Protein AF-A0A3M1CN26-F1 (afdb_monomer)

Structure (mmCIF, N/CA/C/O backbone):
data_AF-A0A3M1CN26-F1
#
_entry.id   AF-A0A3M1CN26-F1
#
loop_
_atom_site.group_PDB
_atom_site.id
_atom_site.type_symbol
_atom_site.label_atom_id
_atom_site.label_alt_id
_atom_site.label_comp_id
_atom_site.label_asym_id
_atom_site.label_entity_id
_atom_site.label_seq_id
_atom_site.pdbx_PDB_ins_code
_atom_site.Cartn_x
_atom_site.Cartn_y
_atom_site.Cartn_z
_atom_site.occupancy
_atom_site.B_iso_or_equiv
_atom_site.auth_seq_id
_atom_site.auth_comp_id
_atom_site.auth_asym_id
_atom_site.auth_atom_id
_atom_site.pdbx_PDB_model_num
ATOM 1 N N . MET A 1 1 ? -96.790 41.368 56.906 1.00 49.94 1 MET A N 1
ATOM 2 C CA . MET A 1 1 ? -95.862 41.163 55.768 1.00 49.94 1 MET A CA 1
ATOM 3 C C . MET A 1 1 ? -94.451 41.529 56.207 1.00 49.94 1 MET A C 1
ATOM 5 O O . MET A 1 1 ? -94.306 42.619 56.736 1.00 49.94 1 MET A O 1
ATOM 9 N N . ARG A 1 2 ? -93.462 40.639 56.025 1.00 44.34 2 ARG A N 1
ATOM 10 C CA . ARG A 1 2 ? -92.018 40.919 55.798 1.00 44.34 2 ARG A CA 1
ATOM 11 C C . ARG A 1 2 ? -91.257 39.579 55.712 1.00 44.34 2 ARG A C 1
ATOM 13 O O . ARG A 1 2 ? -90.392 39.267 56.516 1.00 44.34 2 ARG A O 1
ATOM 20 N N . LYS A 1 3 ? -91.619 38.754 54.720 1.00 49.34 3 LYS A N 1
ATOM 21 C CA . LYS A 1 3 ? -90.899 37.523 54.326 1.00 49.34 3 LYS A CA 1
ATOM 22 C C . LYS A 1 3 ? -89.718 37.849 53.387 1.00 49.34 3 LYS A C 1
ATOM 24 O O . LYS A 1 3 ? -89.523 37.163 52.394 1.00 49.34 3 LYS A O 1
ATOM 29 N N . LEU A 1 4 ? -88.986 38.940 53.637 1.00 54.00 4 LEU A N 1
ATOM 30 C CA . LEU A 1 4 ? -88.118 39.551 52.616 1.00 54.00 4 LEU A CA 1
ATOM 31 C C . LEU A 1 4 ? -86.614 39.570 52.934 1.00 54.00 4 LEU A C 1
ATOM 33 O O . LEU A 1 4 ? -85.887 40.237 52.219 1.00 54.00 4 LEU A O 1
ATOM 37 N N . ASN A 1 5 ? -86.118 38.865 53.958 1.00 55.81 5 ASN A N 1
ATOM 38 C CA . ASN A 1 5 ? -84.709 39.032 54.370 1.00 55.81 5 ASN A CA 1
ATOM 39 C C . ASN A 1 5 ? -83.837 37.766 54.376 1.00 55.81 5 ASN A C 1
ATOM 41 O O . ASN A 1 5 ? -82.637 37.886 54.586 1.00 55.81 5 ASN A O 1
ATOM 45 N N . ILE A 1 6 ? -84.375 36.570 54.107 1.00 54.94 6 ILE A N 1
ATOM 46 C CA . ILE A 1 6 ? -83.556 35.335 54.087 1.00 54.94 6 ILE A CA 1
ATOM 47 C C . ILE A 1 6 ? -83.101 34.971 52.663 1.00 54.94 6 ILE A C 1
ATOM 49 O O . ILE A 1 6 ? -81.994 34.466 52.490 1.00 54.94 6 ILE A O 1
ATOM 53 N N . LEU A 1 7 ? -83.893 35.311 51.635 1.00 54.25 7 LEU A N 1
ATOM 54 C CA . LEU A 1 7 ? -83.543 35.048 50.231 1.00 54.25 7 LEU A CA 1
ATOM 55 C C . LEU A 1 7 ? -82.398 35.945 49.722 1.00 54.25 7 LEU A C 1
ATOM 57 O O . LEU A 1 7 ? -81.563 35.508 48.938 1.00 54.25 7 LEU A O 1
ATOM 61 N N . TYR A 1 8 ? -82.329 37.196 50.194 1.00 54.06 8 TYR A N 1
ATOM 62 C CA . TYR A 1 8 ? -81.263 38.125 49.804 1.00 54.06 8 TYR A CA 1
ATOM 63 C C . TYR A 1 8 ? -79.909 37.742 50.409 1.00 54.06 8 TYR A C 1
ATOM 65 O O . TYR A 1 8 ? -78.884 37.879 49.748 1.00 54.06 8 TYR A O 1
ATOM 73 N N . LEU A 1 9 ? -79.895 37.206 51.634 1.00 52.94 9 LEU A N 1
ATOM 74 C CA . LEU A 1 9 ? -78.652 36.831 52.307 1.00 52.94 9 LEU A CA 1
ATOM 75 C C . LEU A 1 9 ? -77.999 35.597 51.661 1.00 52.94 9 LEU A C 1
ATOM 77 O O . LEU A 1 9 ? -76.779 35.535 51.552 1.00 52.94 9 LEU A O 1
ATOM 81 N N . THR A 1 10 ? -78.800 34.648 51.165 1.00 56.16 10 THR A N 1
ATOM 82 C CA . THR A 1 10 ? -78.286 33.472 50.440 1.00 56.16 10 THR A CA 1
ATOM 83 C C . THR A 1 10 ? -77.774 33.836 49.048 1.00 56.16 10 THR A C 1
ATOM 85 O O . THR A 1 10 ? -76.716 33.347 48.660 1.00 56.16 10 THR A O 1
ATOM 88 N N . ALA A 1 11 ? -78.443 34.753 48.339 1.00 55.56 11 ALA A N 1
ATOM 89 C CA . ALA A 1 11 ? -78.011 35.209 47.016 1.00 55.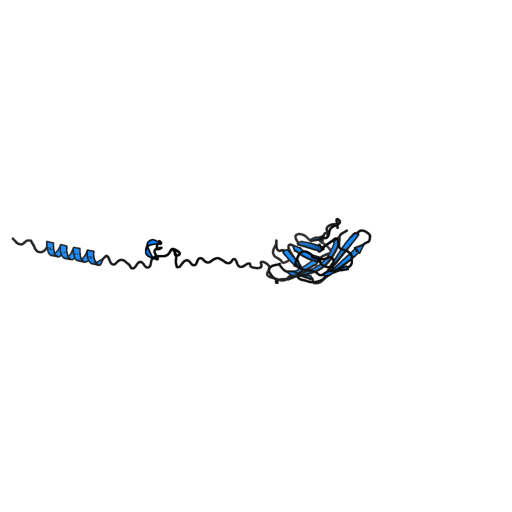56 11 ALA A CA 1
ATOM 90 C C . ALA A 1 11 ? -76.658 35.953 47.045 1.00 55.56 11 ALA A C 1
ATOM 92 O O . ALA A 1 11 ? -75.806 35.725 46.182 1.00 55.56 11 ALA A O 1
ATOM 93 N N . VAL A 1 12 ? -76.426 36.799 48.058 1.00 59.12 12 VAL A N 1
ATOM 94 C CA . VAL A 1 12 ? -75.172 37.567 48.191 1.00 59.12 12 VAL A CA 1
ATOM 95 C C . VAL A 1 12 ? -73.987 36.658 48.541 1.00 59.12 12 VAL A C 1
ATOM 97 O O . VAL A 1 12 ? -72.900 36.832 47.989 1.00 59.12 12 VAL A O 1
ATOM 100 N N . VAL A 1 13 ? -74.195 35.638 49.382 1.00 57.94 13 VAL A N 1
ATOM 101 C CA . VAL A 1 13 ? -73.141 34.666 49.725 1.00 57.94 13 VAL A CA 1
ATOM 102 C C . VAL A 1 13 ? -72.796 33.772 48.527 1.00 57.94 13 VAL A C 1
ATOM 104 O O . VAL A 1 13 ? -71.616 33.539 48.270 1.00 57.94 13 VAL A O 1
ATOM 107 N N . SER A 1 14 ? -73.781 33.346 47.724 1.00 56.62 14 SER A N 1
ATOM 108 C CA . SER A 1 14 ? -73.502 32.585 46.495 1.00 56.62 14 SER A CA 1
ATOM 109 C C . SER A 1 14 ? -72.770 33.408 45.426 1.00 56.62 14 SER A C 1
ATOM 111 O O . SER A 1 14 ? -71.881 32.879 44.763 1.00 56.62 14 SER A O 1
ATOM 113 N N . ALA A 1 15 ? -73.069 34.706 45.289 1.00 54.25 15 ALA A N 1
ATOM 114 C CA . ALA A 1 15 ? -72.375 35.573 44.332 1.00 54.25 15 ALA A CA 1
ATOM 115 C C . ALA A 1 15 ? -70.915 35.863 44.744 1.00 54.25 15 ALA A C 1
ATOM 117 O O . ALA A 1 15 ? -70.039 35.955 43.885 1.00 54.25 15 ALA A O 1
ATOM 118 N N . GLY A 1 16 ? -70.629 35.945 46.050 1.00 55.69 16 GLY A N 1
ATOM 119 C CA . GLY A 1 16 ? -69.270 36.148 46.568 1.00 55.69 16 GLY A CA 1
ATOM 120 C C . GLY A 1 16 ? -68.339 34.940 46.393 1.00 55.69 16 GLY A C 1
ATOM 121 O O . GLY A 1 16 ? -67.147 35.116 46.147 1.00 55.69 16 GLY A O 1
ATOM 122 N N . ILE A 1 17 ? -68.871 33.714 46.464 1.00 55.78 17 ILE A N 1
ATOM 123 C CA . ILE A 1 17 ? -68.082 32.474 46.310 1.00 55.78 17 ILE A CA 1
ATOM 124 C C . ILE A 1 17 ? -67.713 32.215 44.836 1.00 55.78 17 ILE A C 1
ATOM 126 O O . ILE A 1 17 ? -66.650 31.668 44.541 1.00 55.78 17 ILE A O 1
ATOM 130 N N . ILE A 1 18 ? -68.542 32.662 43.888 1.00 55.31 18 ILE A N 1
ATOM 131 C CA . ILE A 1 18 ? -68.268 32.505 42.449 1.00 55.31 18 ILE A CA 1
ATOM 132 C C . ILE A 1 18 ? -67.203 33.513 41.968 1.00 55.31 18 ILE A C 1
ATOM 134 O O . ILE A 1 18 ? -66.428 33.210 41.066 1.00 55.31 18 ILE A O 1
ATOM 138 N N . MET A 1 19 ? -67.089 34.681 42.610 1.00 52.41 19 MET A N 1
ATOM 139 C CA . MET A 1 19 ? -66.114 35.720 42.234 1.00 52.41 19 MET A CA 1
ATOM 140 C C . MET A 1 19 ? -64.681 35.457 42.735 1.00 52.41 19 MET A C 1
ATOM 142 O O . MET A 1 19 ? -63.746 36.069 42.227 1.00 52.41 19 MET A O 1
ATOM 146 N N . THR A 1 20 ? -64.470 34.558 43.705 1.00 52.22 20 THR A N 1
ATOM 147 C CA . THR A 1 20 ? -63.131 34.266 44.266 1.00 52.22 20 THR A CA 1
ATOM 148 C C . THR A 1 20 ? -62.472 33.003 43.704 1.00 52.22 20 THR A C 1
ATOM 150 O O . THR A 1 20 ? -61.311 32.734 44.008 1.00 52.22 20 THR A O 1
ATOM 153 N N . THR A 1 21 ? -63.157 32.246 42.840 1.00 50.72 21 THR A N 1
ATOM 154 C CA . THR A 1 21 ? -62.637 30.991 42.258 1.00 50.72 21 THR A CA 1
ATOM 155 C C . THR A 1 21 ? -62.029 31.139 40.859 1.00 50.72 21 THR A C 1
ATOM 157 O O . THR A 1 21 ? -61.459 30.184 40.344 1.00 50.72 21 THR A O 1
ATOM 160 N N . CYS A 1 22 ? -62.032 32.338 40.270 1.00 50.72 22 CYS A N 1
ATOM 161 C CA . CYS A 1 22 ? -61.290 32.640 39.039 1.00 50.72 22 CYS A CA 1
ATOM 162 C C . CYS A 1 22 ? -59.964 33.356 39.325 1.00 50.72 22 CYS A C 1
ATOM 164 O O . CYS A 1 22 ? -59.645 34.374 38.714 1.00 50.72 22 CYS A O 1
ATOM 166 N N . ASN A 1 23 ? -59.141 32.801 40.214 1.00 48.78 23 ASN A N 1
ATOM 167 C CA . ASN A 1 23 ? -57.711 33.027 40.054 1.00 48.78 23 ASN A CA 1
ATOM 168 C C . ASN A 1 23 ? -57.290 32.201 38.841 1.00 48.78 23 ASN A C 1
ATOM 170 O O . ASN A 1 23 ? -57.213 30.977 38.930 1.00 48.78 23 ASN A O 1
ATOM 174 N N . LYS A 1 24 ? -57.048 32.859 37.696 1.00 42.47 24 LYS A N 1
ATOM 175 C CA . LYS A 1 24 ? -56.275 32.236 36.618 1.00 42.47 24 LYS A CA 1
ATOM 176 C C . LYS A 1 24 ? -55.012 31.694 37.274 1.00 42.47 24 LYS A C 1
ATOM 178 O O . LYS A 1 24 ? -54.215 32.472 37.802 1.00 42.47 24 LYS A O 1
ATOM 183 N N . SER A 1 25 ? -54.846 30.376 37.273 1.00 45.00 25 SER A N 1
ATOM 184 C CA . SER A 1 25 ? -53.541 29.784 37.511 1.00 45.00 25 SER A CA 1
ATOM 185 C C . SER A 1 25 ? -52.568 30.526 36.601 1.00 45.00 25 SER A C 1
ATOM 187 O O . SER A 1 25 ? -52.839 30.677 35.407 1.00 45.00 25 SER A O 1
ATOM 189 N N . LYS A 1 26 ? -51.483 31.070 37.163 1.00 46.03 26 LYS A N 1
ATOM 190 C CA . LYS A 1 26 ? -50.348 31.494 36.346 1.00 46.03 26 LYS A CA 1
ATOM 191 C C . LYS A 1 26 ? -49.864 30.234 35.653 1.00 46.03 26 LYS A C 1
ATOM 193 O O . LYS A 1 26 ? -49.174 29.413 36.250 1.00 46.03 26 LYS A O 1
ATOM 198 N N . ASP A 1 27 ? -50.338 30.054 34.435 1.00 45.66 27 ASP A N 1
ATOM 199 C CA . ASP A 1 27 ? -49.886 29.001 33.566 1.00 45.66 27 ASP A CA 1
ATOM 200 C C . ASP A 1 27 ? -48.461 29.407 33.196 1.00 45.66 27 ASP A C 1
ATOM 202 O O . ASP A 1 27 ? -48.242 30.351 32.442 1.00 45.66 27 ASP A O 1
ATOM 206 N N . ASN A 1 28 ? -47.466 28.754 33.796 1.00 46.66 28 ASN A N 1
ATOM 207 C CA . ASN A 1 28 ? -46.071 28.875 33.365 1.00 46.66 28 ASN A CA 1
ATOM 208 C C . ASN A 1 28 ? -45.849 28.082 32.060 1.00 46.66 28 ASN A C 1
ATOM 210 O O . ASN A 1 28 ? -44.755 27.580 31.802 1.00 46.66 28 ASN A O 1
ATOM 214 N N . SER A 1 29 ? -46.903 27.917 31.259 1.00 45.06 29 SER A N 1
ATOM 215 C CA . SER A 1 29 ? -46.853 27.287 29.957 1.00 45.06 29 SER A CA 1
ATOM 216 C C . SER A 1 29 ? -46.359 28.329 28.951 1.00 45.06 29 SER A C 1
ATOM 218 O O . SER A 1 29 ? -46.880 29.438 28.831 1.00 45.06 29 SER A O 1
ATOM 220 N N . ILE A 1 30 ? -45.272 27.991 28.261 1.00 48.88 30 ILE A N 1
ATOM 221 C CA . ILE A 1 30 ? -44.749 28.784 27.150 1.00 48.88 30 ILE A CA 1
ATOM 222 C C . ILE A 1 30 ? -45.742 28.620 26.000 1.00 48.88 30 ILE A C 1
ATOM 224 O O . ILE A 1 30 ? -45.759 27.587 25.332 1.00 48.88 30 ILE A O 1
ATOM 228 N N . ALA A 1 31 ? -46.598 29.617 25.793 1.00 48.28 31 ALA A N 1
ATOM 229 C CA . ALA A 1 31 ? -47.400 29.706 24.583 1.00 48.28 31 ALA A CA 1
ATOM 230 C C . ALA A 1 31 ? -46.495 30.182 23.426 1.00 48.28 31 ALA A C 1
ATOM 232 O O . ALA A 1 31 ? -45.765 31.162 23.603 1.00 48.28 31 ALA A O 1
ATOM 233 N N . PRO A 1 32 ? -46.507 29.525 22.251 1.00 49.81 32 PRO A N 1
ATOM 234 C CA . PRO A 1 32 ? -45.803 30.035 21.082 1.00 49.81 32 PRO A CA 1
ATOM 235 C C . PRO A 1 32 ? -46.494 31.319 20.610 1.00 49.81 32 PRO A C 1
ATOM 237 O O . PRO A 1 32 ? -47.638 31.274 20.160 1.00 49.81 32 PRO A O 1
ATOM 240 N N . GLY A 1 33 ? -45.813 32.459 20.728 1.00 51.16 33 GLY A N 1
ATOM 241 C CA . GLY A 1 33 ? -46.304 33.734 20.206 1.00 51.16 33 GLY A CA 1
ATOM 242 C C . GLY A 1 33 ? -46.177 33.764 18.686 1.00 51.16 33 GLY A C 1
ATOM 243 O O . GLY A 1 33 ? -45.097 33.515 18.143 1.00 51.16 33 GLY A O 1
ATOM 244 N N . TYR A 1 34 ? -47.272 34.063 17.989 1.00 53.41 34 TYR A N 1
ATOM 245 C CA . TYR A 1 34 ? -47.219 34.362 16.560 1.00 53.41 34 TYR A CA 1
ATOM 246 C C . TYR A 1 34 ? -46.914 35.850 16.346 1.00 53.41 34 TYR A C 1
ATOM 248 O O . TYR A 1 34 ? -47.157 36.702 17.197 1.00 53.41 34 TYR A O 1
ATOM 256 N N . ARG A 1 35 ? -46.321 36.140 15.185 1.00 49.31 35 ARG A N 1
ATOM 257 C CA . ARG A 1 35 ? -45.614 37.377 14.806 1.00 49.31 35 ARG A CA 1
ATOM 258 C C . ARG A 1 35 ? -46.351 38.698 15.086 1.00 49.31 35 ARG A C 1
ATOM 260 O O . ARG A 1 35 ? -45.691 39.731 15.203 1.00 49.31 35 ARG A O 1
ATOM 267 N N . ASP A 1 36 ? -47.669 38.662 15.223 1.00 55.81 36 ASP A N 1
ATOM 268 C CA . ASP A 1 36 ? -48.511 39.841 15.424 1.00 55.81 36 ASP A CA 1
ATOM 269 C C . ASP A 1 36 ? -48.490 40.366 16.875 1.00 55.81 36 ASP A C 1
ATOM 271 O O . ASP A 1 36 ? -48.925 41.487 17.125 1.00 55.81 36 ASP A O 1
ATOM 275 N N . GLU A 1 37 ? -47.926 39.609 17.827 1.00 53.94 37 GLU A N 1
ATOM 276 C CA . GLU A 1 37 ? -47.888 39.981 19.252 1.00 53.94 37 GLU A CA 1
ATOM 277 C C . GLU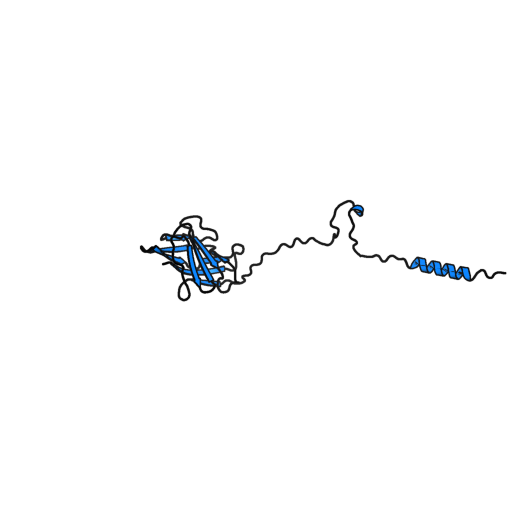 A 1 37 ? -46.569 40.646 19.697 1.00 53.94 37 GLU A C 1
ATOM 279 O O . GLU A 1 37 ? -46.554 41.369 20.691 1.00 53.94 37 GLU A O 1
ATOM 284 N N . VAL A 1 38 ? -45.454 40.434 18.980 1.00 51.44 38 VAL A N 1
ATOM 285 C CA . VAL A 1 38 ? -44.100 40.842 19.436 1.00 51.44 38 VAL A CA 1
ATOM 286 C C . VAL A 1 38 ? -43.237 41.556 18.386 1.00 51.44 38 VAL A C 1
ATOM 288 O O . VAL A 1 38 ? -42.053 41.792 18.614 1.00 51.44 38 VAL A O 1
ATOM 291 N N . GLY A 1 39 ? -43.809 41.960 17.246 1.00 48.50 39 GLY A N 1
ATOM 292 C CA . GLY A 1 39 ? -43.161 42.930 16.351 1.00 48.50 39 GLY A CA 1
ATOM 293 C C . GLY A 1 39 ? -41.844 42.462 15.714 1.00 48.50 39 GLY A C 1
ATOM 294 O O . GLY A 1 39 ? -40.960 43.271 15.447 1.00 48.50 39 GLY A O 1
ATOM 295 N N . GLY A 1 40 ? -41.703 41.165 15.447 1.00 49.97 40 GLY A N 1
ATOM 296 C CA . GLY A 1 40 ? -40.538 40.601 14.769 1.00 49.97 40 GLY A CA 1
ATOM 297 C C . GLY A 1 40 ? -40.709 39.102 14.567 1.00 49.97 40 GLY A C 1
ATOM 298 O O . GLY A 1 40 ? -41.149 38.405 15.474 1.00 49.97 40 GLY A O 1
ATOM 299 N N . GLY A 1 41 ? -40.408 38.598 13.367 1.00 51.84 41 GLY A N 1
ATOM 300 C CA . GLY A 1 41 ? -40.493 37.172 13.026 1.00 51.84 41 GLY A CA 1
ATOM 301 C C . GLY A 1 41 ? -39.404 36.339 13.708 1.00 51.84 41 GLY A C 1
ATOM 302 O O . GLY A 1 41 ? -38.518 35.825 13.034 1.00 51.84 41 GLY A O 1
ATOM 303 N N . GLY A 1 42 ? -39.440 36.261 15.037 1.00 55.28 42 GLY A N 1
ATOM 304 C CA . GLY A 1 42 ? -38.576 35.405 15.843 1.00 55.28 42 GLY A CA 1
ATOM 305 C C . GLY A 1 42 ? -39.084 33.963 15.913 1.00 55.28 42 GLY A C 1
ATOM 306 O O . GLY A 1 42 ? -40.257 33.688 15.669 1.00 55.28 42 GLY A O 1
ATOM 307 N N . ASN A 1 43 ? -38.174 33.045 16.247 1.00 55.44 43 ASN A N 1
ATOM 308 C CA . ASN A 1 43 ? -38.441 31.619 16.443 1.00 55.44 43 ASN A CA 1
ATOM 309 C C . ASN A 1 43 ? -39.599 31.412 17.455 1.00 55.44 43 ASN A C 1
ATOM 311 O O . ASN A 1 43 ? -39.446 31.834 18.603 1.00 55.44 43 ASN A O 1
ATOM 315 N N . PRO A 1 44 ? -40.711 30.739 17.079 1.00 55.56 44 PRO A N 1
ATOM 316 C CA . PRO A 1 44 ? -41.865 30.494 17.959 1.00 55.56 44 PRO A CA 1
ATOM 317 C C . PRO A 1 44 ? -41.533 29.684 19.216 1.00 55.56 44 PRO A C 1
ATOM 319 O O . PRO A 1 44 ? -42.339 29.613 20.141 1.00 55.56 44 PRO A O 1
ATOM 322 N N . ASN A 1 45 ? -40.357 29.053 19.251 1.00 58.38 45 ASN A N 1
ATOM 323 C CA . ASN A 1 45 ? -39.852 28.336 20.407 1.00 58.38 45 ASN A CA 1
ATOM 324 C C . ASN A 1 45 ? -38.508 28.939 20.863 1.00 58.38 45 ASN A C 1
ATOM 326 O O . ASN A 1 45 ? -37.449 28.409 20.518 1.00 58.38 45 ASN A O 1
ATOM 330 N N . PRO A 1 46 ? -38.521 30.041 21.638 1.00 53.19 46 PRO A N 1
ATOM 331 C CA . PRO A 1 46 ? -37.311 30.755 22.061 1.00 53.19 46 PRO A CA 1
ATOM 332 C C . PRO A 1 46 ? -36.366 29.918 22.943 1.00 53.19 46 PRO A C 1
ATOM 334 O O . PRO A 1 46 ? -35.204 30.282 23.100 1.00 53.19 46 PRO A O 1
ATOM 337 N N . ASN A 1 47 ? -36.835 28.772 23.454 1.00 54.97 47 ASN A N 1
ATOM 338 C CA . ASN A 1 47 ? -36.041 27.833 24.251 1.00 54.9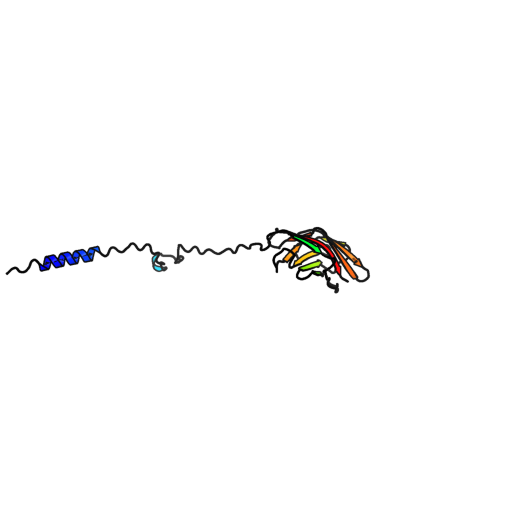7 47 ASN A CA 1
ATOM 339 C C . ASN A 1 47 ? -35.641 26.565 23.480 1.00 54.97 47 ASN A C 1
ATOM 341 O O . ASN A 1 47 ? -34.850 25.767 23.984 1.00 54.97 47 ASN A O 1
ATOM 345 N N . SER A 1 48 ? -36.149 26.364 22.260 1.00 50.16 48 SER A N 1
ATOM 346 C CA . SER A 1 48 ? -35.603 25.351 21.361 1.00 50.16 48 SER A CA 1
ATOM 347 C C . SER A 1 48 ? -34.412 25.961 20.660 1.00 50.16 48 SER A C 1
ATOM 349 O O . SER A 1 48 ? -34.528 26.547 19.581 1.00 50.16 48 SER A O 1
ATOM 351 N N . VAL A 1 49 ? -33.252 25.798 21.291 1.00 56.31 49 VAL A N 1
ATOM 352 C CA . VAL A 1 49 ? -31.969 25.907 20.608 1.00 56.31 49 VAL A CA 1
ATOM 353 C C . VAL A 1 49 ? -32.096 25.049 19.353 1.00 56.31 49 VAL A C 1
ATOM 355 O O . VAL A 1 49 ? -32.271 23.835 19.447 1.00 56.31 49 VAL A O 1
ATOM 358 N N . THR A 1 50 ? -32.078 25.651 18.167 1.00 56.47 50 THR A N 1
ATOM 359 C CA . THR A 1 50 ? -31.777 24.889 16.959 1.00 56.47 50 THR A CA 1
ATOM 360 C C . THR A 1 50 ? -30.321 24.477 17.105 1.00 56.47 50 THR A C 1
ATOM 362 O O . THR A 1 50 ? -29.414 25.204 16.703 1.00 56.47 50 THR A O 1
ATOM 365 N N . THR A 1 51 ? -30.077 23.360 17.784 1.00 56.19 51 THR A N 1
ATOM 366 C CA . THR A 1 51 ? -28.779 22.707 17.783 1.00 56.19 51 THR A CA 1
ATOM 367 C C . THR A 1 51 ? -28.569 22.218 16.365 1.00 56.19 51 THR A C 1
ATOM 369 O O . THR A 1 51 ? -29.060 21.163 15.968 1.00 56.19 51 THR A O 1
ATOM 372 N N . THR A 1 52 ? -27.855 23.009 15.568 1.00 60.12 52 THR A N 1
ATOM 373 C CA . THR A 1 52 ? -27.203 22.495 14.371 1.00 60.12 52 THR A CA 1
ATOM 374 C C . THR A 1 52 ? -26.267 21.400 14.864 1.00 60.12 52 THR A C 1
ATOM 376 O O . THR A 1 52 ? -25.215 21.686 15.431 1.00 60.12 52 THR A O 1
ATOM 379 N N . GLY A 1 53 ? -26.706 20.145 14.775 1.00 56.50 53 GLY A N 1
ATOM 380 C CA . GLY A 1 53 ? -25.914 19.003 15.196 1.00 56.50 53 GLY A CA 1
ATOM 381 C C . GLY A 1 53 ? -24.683 18.918 14.310 1.00 56.50 53 GLY A C 1
ATOM 382 O O . GLY A 1 53 ? -24.756 18.412 13.193 1.00 56.50 53 GLY A O 1
ATOM 383 N N . THR A 1 54 ? -23.549 19.427 14.781 1.00 61.84 54 THR A N 1
ATOM 384 C CA . THR A 1 54 ? -22.267 19.143 14.146 1.00 61.84 54 THR A CA 1
ATOM 385 C C . THR A 1 54 ? -22.011 17.658 14.358 1.00 61.84 54 THR A C 1
ATOM 387 O O . THR A 1 54 ? -21.725 17.232 15.475 1.00 61.84 54 THR A O 1
ATOM 390 N N . SER A 1 55 ? -22.174 16.848 13.312 1.00 62.53 55 SER A N 1
ATOM 391 C CA . SER A 1 55 ? -21.763 15.446 13.367 1.00 62.53 55 SER A CA 1
ATOM 392 C C . SER A 1 55 ? -20.252 15.425 13.572 1.00 62.53 55 SER A C 1
ATOM 394 O O . SER A 1 55 ? -19.495 15.827 12.690 1.00 62.53 55 SER A O 1
ATOM 396 N N . THR A 1 56 ? -19.803 15.026 14.758 1.00 67.38 56 THR A N 1
ATOM 397 C CA . THR A 1 56 ? -18.385 14.797 15.019 1.00 67.38 56 THR A CA 1
ATOM 398 C C . THR A 1 56 ? -17.979 13.544 14.254 1.00 67.38 56 THR A C 1
ATOM 400 O O . THR A 1 56 ? -18.478 12.453 14.518 1.00 67.38 56 THR A O 1
ATOM 403 N N . VAL A 1 57 ? -17.094 13.689 13.266 1.00 72.62 57 VAL A N 1
ATOM 404 C CA . VAL A 1 57 ? -16.520 12.525 12.583 1.00 72.62 57 VAL A CA 1
ATOM 405 C C . VAL A 1 57 ? -15.601 11.835 13.588 1.00 72.62 57 VAL A C 1
ATOM 407 O O . VAL A 1 57 ? -14.584 12.398 13.993 1.00 72.62 57 VAL A O 1
ATOM 410 N N . THR A 1 58 ? -15.982 10.645 14.044 1.00 79.06 58 THR A N 1
ATOM 411 C CA . THR A 1 58 ? -15.176 9.823 14.950 1.00 79.06 58 THR A CA 1
ATOM 412 C C . THR A 1 58 ? -14.408 8.778 14.152 1.00 79.06 58 THR A C 1
ATOM 414 O O . THR A 1 58 ? -14.923 8.213 13.189 1.00 79.06 58 THR A O 1
ATOM 417 N N . ASN A 1 59 ? -13.156 8.523 14.538 1.00 82.12 59 ASN A N 1
ATOM 418 C CA . ASN A 1 59 ? -12.370 7.471 13.908 1.00 82.12 59 ASN A CA 1
ATOM 419 C C . ASN A 1 59 ? -12.858 6.099 14.412 1.00 82.12 59 ASN A C 1
ATOM 421 O O . ASN A 1 59 ? -12.783 5.854 15.618 1.00 82.12 59 ASN A O 1
ATOM 425 N N . PRO A 1 60 ? -13.333 5.194 13.536 1.00 80.94 60 PRO A N 1
ATOM 426 C CA . PRO A 1 60 ? -13.740 3.854 13.954 1.00 80.94 60 PRO A CA 1
ATOM 427 C C . PRO A 1 60 ? -12.557 2.976 14.398 1.00 80.94 60 PRO A C 1
ATOM 429 O O . PRO A 1 60 ? -12.759 1.981 15.089 1.00 80.94 60 PRO A O 1
ATOM 432 N N . ALA A 1 61 ? -11.328 3.308 13.994 1.00 84.19 61 ALA A N 1
ATOM 433 C CA . ALA A 1 61 ? -10.119 2.590 14.374 1.00 84.19 61 ALA A CA 1
ATOM 434 C C . ALA A 1 61 ? -9.550 3.113 15.699 1.00 84.19 61 ALA A C 1
ATOM 436 O O . ALA A 1 61 ? -9.344 4.315 15.864 1.00 84.19 61 ALA A O 1
ATOM 437 N N . THR A 1 62 ? -9.238 2.203 16.623 1.00 84.50 62 THR A N 1
ATOM 438 C CA . THR A 1 62 ? -8.839 2.557 17.998 1.00 84.50 62 THR A CA 1
ATOM 439 C C . THR A 1 62 ? -7.416 2.144 18.375 1.00 84.50 62 THR A C 1
ATOM 441 O O . THR A 1 62 ? -6.939 2.530 19.438 1.00 84.50 62 THR A O 1
ATOM 444 N N . SER A 1 63 ? -6.719 1.364 17.544 1.00 90.06 63 SER A N 1
ATOM 445 C CA . SER A 1 63 ? -5.378 0.848 17.851 1.00 90.06 63 SER A CA 1
ATOM 446 C C . SER A 1 63 ? -4.485 0.763 16.621 1.00 90.06 63 SER A C 1
ATOM 448 O O . SER A 1 63 ? -4.965 0.543 15.512 1.00 90.06 63 SER A O 1
ATOM 450 N N . ASN A 1 64 ? -3.173 0.897 16.823 1.00 93.94 64 ASN A N 1
ATOM 451 C CA . ASN A 1 64 ? -2.185 0.651 15.772 1.00 93.94 64 ASN A CA 1
ATOM 452 C C . ASN A 1 64 ? -2.174 -0.835 15.390 1.00 93.94 64 ASN A C 1
ATOM 454 O O . ASN A 1 64 ? -2.426 -1.695 16.236 1.00 93.94 64 ASN A O 1
ATOM 458 N N . SER A 1 65 ? -1.829 -1.142 14.143 1.00 95.75 65 SER A N 1
ATOM 459 C CA . SER A 1 65 ? -1.571 -2.521 13.718 1.00 95.75 65 SER A CA 1
ATOM 460 C C . SER A 1 65 ? -0.385 -2.603 12.761 1.00 95.75 65 SER A C 1
ATOM 462 O O . SER A 1 65 ? 0.128 -1.591 12.282 1.00 95.75 65 SER A O 1
ATOM 464 N N . THR A 1 66 ? 0.094 -3.820 12.524 1.00 95.94 66 THR A N 1
ATOM 465 C CA . THR A 1 66 ? 1.183 -4.099 11.588 1.00 95.94 66 THR A CA 1
ATOM 466 C C . THR A 1 66 ? 0.689 -5.008 10.472 1.00 95.94 66 THR A C 1
ATOM 468 O O . THR A 1 66 ? -0.157 -5.879 10.685 1.00 95.94 66 THR A O 1
ATOM 471 N N . LEU A 1 67 ? 1.217 -4.800 9.269 1.00 96.69 67 LEU A N 1
ATOM 472 C CA . LEU A 1 67 ? 0.906 -5.599 8.093 1.00 96.69 67 LEU A CA 1
ATOM 473 C C . LEU A 1 67 ? 2.200 -5.985 7.381 1.00 96.69 67 LEU A C 1
ATOM 475 O O . LEU A 1 67 ? 2.912 -5.129 6.863 1.00 96.69 67 LEU A O 1
ATOM 479 N N . ASN A 1 68 ? 2.473 -7.286 7.327 1.00 96.56 68 ASN A N 1
ATOM 480 C CA . ASN A 1 68 ? 3.577 -7.832 6.547 1.00 96.56 68 ASN A CA 1
ATOM 481 C C . ASN A 1 68 ? 3.038 -8.353 5.211 1.00 96.56 68 ASN A C 1
ATOM 483 O O . ASN A 1 68 ? 2.261 -9.311 5.172 1.00 96.56 68 ASN A O 1
ATOM 487 N N . VAL A 1 69 ? 3.425 -7.684 4.129 1.00 96.19 69 VAL A N 1
ATOM 488 C CA . VAL A 1 69 ? 3.013 -7.979 2.758 1.00 96.19 69 VAL A CA 1
ATOM 489 C C . VAL A 1 69 ? 4.011 -8.919 2.099 1.00 96.19 69 VAL A C 1
ATOM 491 O O . VAL A 1 69 ? 5.224 -8.732 2.180 1.00 96.19 69 VAL A O 1
ATOM 494 N N . GLY A 1 70 ? 3.490 -9.919 1.402 1.00 88.12 70 GLY A N 1
ATOM 495 C CA . GLY A 1 70 ? 4.291 -10.963 0.783 1.00 88.12 70 GLY A CA 1
ATOM 496 C C . GLY A 1 70 ? 4.505 -12.170 1.694 1.00 88.12 70 GLY A C 1
ATOM 497 O O . GLY A 1 70 ? 4.212 -12.150 2.889 1.00 88.12 70 GLY A O 1
ATOM 498 N N . GLY A 1 71 ? 4.952 -13.269 1.087 1.00 84.44 71 GLY A N 1
ATOM 499 C CA . GLY A 1 71 ? 4.979 -14.590 1.716 1.00 84.44 71 GLY A CA 1
ATOM 500 C C . GLY A 1 71 ? 3.706 -15.403 1.458 1.00 84.44 71 GLY A C 1
ATOM 501 O O . GLY A 1 71 ? 2.925 -15.104 0.555 1.00 84.44 71 GLY A O 1
ATOM 502 N N . ALA A 1 72 ? 3.511 -16.469 2.237 1.00 85.50 72 ALA A N 1
ATOM 503 C CA . ALA A 1 72 ? 2.388 -17.386 2.060 1.00 85.50 72 ALA A CA 1
ATOM 504 C C . ALA A 1 72 ? 1.033 -16.692 2.301 1.00 85.50 72 ALA A C 1
ATOM 506 O O . ALA A 1 72 ? 0.880 -15.914 3.241 1.00 85.50 72 ALA A O 1
ATOM 507 N N . GLY A 1 73 ? 0.045 -16.994 1.455 1.00 87.19 73 GLY A N 1
ATOM 508 C CA . GLY A 1 73 ? -1.307 -16.425 1.534 1.00 87.19 73 GLY A CA 1
ATOM 509 C C . GLY A 1 73 ? -1.500 -15.114 0.765 1.00 87.19 73 GLY A C 1
ATOM 510 O O . GLY A 1 73 ? -2.640 -14.698 0.574 1.00 87.19 73 GLY A O 1
ATOM 511 N N . TRP A 1 74 ? -0.421 -14.498 0.270 1.00 92.94 74 TRP A N 1
ATOM 512 C CA . TRP A 1 74 ? -0.514 -13.352 -0.629 1.00 92.94 74 TRP A CA 1
ATOM 513 C C . TRP A 1 74 ? -0.632 -13.793 -2.086 1.00 92.94 74 TRP A C 1
ATOM 515 O O . TRP A 1 74 ? 0.142 -14.617 -2.567 1.00 92.94 74 TRP A O 1
ATOM 525 N N . SER A 1 75 ? -1.598 -13.215 -2.791 1.00 92.38 75 SER A N 1
ATOM 526 C CA . SER A 1 75 ? -1.740 -13.313 -4.244 1.00 92.38 75 SER A CA 1
ATOM 527 C C . SER A 1 75 ? -1.452 -11.955 -4.866 1.00 92.38 75 SER A C 1
ATOM 529 O O . SER A 1 75 ? -1.888 -10.936 -4.333 1.00 92.38 75 SER A O 1
ATOM 531 N N . PHE A 1 76 ? -0.751 -11.928 -5.995 1.00 90.12 76 PHE A N 1
ATOM 532 C CA . PHE A 1 76 ? -0.393 -10.689 -6.680 1.00 90.12 76 PHE A CA 1
ATOM 533 C C . PHE A 1 76 ? -1.053 -10.619 -8.052 1.00 90.12 76 PHE A C 1
ATOM 535 O O . PHE A 1 76 ? -1.096 -11.619 -8.769 1.00 90.12 76 PHE A O 1
ATOM 542 N N . ALA A 1 77 ? -1.563 -9.445 -8.418 1.00 86.12 77 ALA A N 1
ATOM 543 C CA . ALA A 1 77 ? -2.058 -9.226 -9.772 1.00 86.12 77 ALA A CA 1
ATOM 544 C C . ALA A 1 77 ? -0.889 -9.154 -10.770 1.00 86.12 77 ALA A C 1
ATOM 546 O O . ALA A 1 77 ? 0.176 -8.620 -10.455 1.00 86.12 77 ALA A O 1
ATOM 547 N N . SER A 1 78 ? -1.110 -9.652 -11.987 1.00 75.50 78 SER A N 1
ATOM 548 C CA . SER A 1 78 ? -0.167 -9.515 -13.102 1.00 75.50 78 SER A CA 1
ATOM 549 C C . SER A 1 78 ? 0.037 -8.047 -13.483 1.00 75.50 78 SER A C 1
ATOM 551 O O . SER A 1 78 ? -0.924 -7.269 -13.492 1.00 75.50 78 SER A O 1
ATOM 553 N N . CYS A 1 79 ? 1.257 -7.675 -13.873 1.00 66.88 79 CYS A N 1
ATOM 554 C CA . CYS A 1 79 ? 1.555 -6.318 -14.342 1.00 66.88 79 CYS A CA 1
ATOM 555 C C . CYS A 1 79 ? 1.112 -6.125 -15.796 1.00 66.88 79 CYS A C 1
ATOM 557 O O . CYS A 1 79 ? 1.907 -6.203 -16.727 1.00 66.88 79 CYS A O 1
ATOM 559 N N . GLY A 1 80 ? -0.167 -5.844 -16.027 1.00 56.81 80 GLY A N 1
ATOM 560 C CA . GLY A 1 80 ? -0.626 -5.450 -17.359 1.00 56.81 80 GLY A CA 1
ATOM 561 C C . GLY A 1 80 ? -0.288 -3.988 -17.638 1.00 56.81 80 GLY A C 1
ATOM 562 O O . GLY A 1 80 ? -1.086 -3.151 -17.251 1.00 56.81 80 GLY A O 1
ATOM 563 N N . ALA A 1 81 ? 0.867 -3.680 -18.251 1.00 61.25 81 ALA A N 1
ATOM 564 C CA . ALA A 1 81 ? 1.317 -2.352 -18.743 1.00 61.25 81 ALA A CA 1
ATOM 565 C C . ALA A 1 81 ? 1.032 -1.115 -17.846 1.00 61.25 81 ALA A C 1
ATOM 567 O O . ALA A 1 81 ? 1.088 0.026 -18.304 1.00 61.25 81 ALA A O 1
ATOM 568 N N . GLY A 1 82 ? 0.699 -1.334 -16.579 1.00 81.00 82 GLY A N 1
ATOM 569 C CA . GLY A 1 82 ? 0.038 -0.364 -15.728 1.00 81.00 82 GLY A CA 1
ATOM 570 C C . GLY A 1 82 ? 0.990 0.263 -14.729 1.00 81.00 82 GLY A C 1
ATOM 571 O O . GLY A 1 82 ? 2.118 -0.175 -14.516 1.00 81.00 82 GLY A O 1
ATOM 572 N N . ASN A 1 83 ? 0.494 1.297 -14.075 1.00 90.38 83 ASN A N 1
ATOM 573 C CA . ASN A 1 83 ? 1.164 2.030 -13.012 1.00 90.38 83 ASN A CA 1
ATOM 574 C C . ASN A 1 83 ? 0.700 1.572 -11.619 1.00 90.38 83 ASN A C 1
ATOM 576 O O . ASN A 1 83 ? 0.855 2.314 -10.655 1.00 90.38 83 ASN A O 1
ATOM 580 N N . THR A 1 84 ? 0.115 0.379 -11.496 1.00 92.00 84 THR A N 1
ATOM 581 C CA . THR A 1 84 ? -0.457 -0.106 -10.237 1.00 92.00 84 THR A CA 1
ATOM 582 C C . THR A 1 84 ? -0.011 -1.531 -9.938 1.00 92.00 84 THR A C 1
ATOM 584 O O . THR A 1 84 ? -0.138 -2.418 -10.778 1.00 92.00 84 THR A O 1
ATOM 587 N N . LEU A 1 85 ? 0.459 -1.756 -8.712 1.00 92.69 85 LEU A N 1
ATOM 588 C CA . LEU A 1 85 ? 0.674 -3.086 -8.145 1.00 92.69 85 LEU A CA 1
ATOM 589 C C . LEU A 1 85 ? -0.450 -3.398 -7.160 1.00 92.69 85 LEU A C 1
ATOM 591 O O . LEU A 1 85 ? -0.799 -2.550 -6.338 1.00 92.69 85 LEU A O 1
ATOM 595 N N . LEU A 1 86 ? -0.976 -4.620 -7.212 1.00 93.50 86 LEU A N 1
ATOM 596 C CA . LEU A 1 86 ? -2.027 -5.097 -6.315 1.00 93.50 86 LEU A CA 1
ATOM 597 C C . LEU A 1 86 ? -1.615 -6.416 -5.666 1.00 93.50 86 LEU A C 1
ATOM 599 O O . LEU A 1 86 ? -1.159 -7.336 -6.347 1.00 93.50 86 LEU A O 1
ATOM 603 N N . ALA A 1 87 ? -1.807 -6.498 -4.353 1.00 94.56 87 ALA A N 1
ATOM 604 C CA . ALA A 1 87 ? -1.601 -7.694 -3.553 1.00 94.56 87 ALA A CA 1
ATOM 605 C C . ALA A 1 87 ? -2.824 -7.951 -2.667 1.00 94.56 87 ALA A C 1
ATOM 607 O O . ALA A 1 87 ? -3.381 -7.024 -2.078 1.00 94.56 87 ALA A O 1
ATOM 608 N N . PHE A 1 88 ? -3.209 -9.216 -2.545 1.00 94.56 88 PHE A N 1
ATOM 609 C CA . PHE A 1 88 ? -4.410 -9.658 -1.842 1.00 94.56 88 PHE A CA 1
ATOM 610 C C . PHE A 1 88 ? -4.071 -10.737 -0.817 1.00 94.56 88 PHE A C 1
ATOM 612 O O . PHE A 1 88 ? -3.318 -11.659 -1.129 1.00 94.56 88 PHE A O 1
ATOM 619 N N . ASN A 1 89 ? -4.666 -10.658 0.372 1.00 95.38 89 ASN A N 1
ATOM 620 C CA . ASN A 1 89 ? -4.653 -11.725 1.373 1.00 95.38 89 ASN A 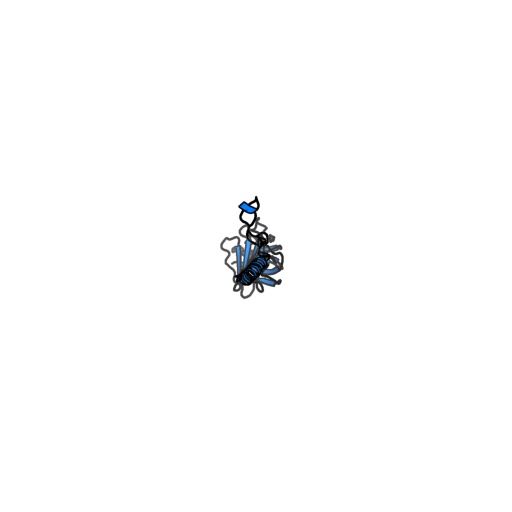CA 1
ATOM 621 C C . ASN A 1 89 ? -6.014 -11.752 2.086 1.00 95.38 89 ASN A C 1
ATOM 623 O O . ASN A 1 89 ? -6.311 -10.908 2.935 1.00 95.38 89 ASN A O 1
ATOM 627 N N . GLY A 1 90 ? -6.882 -12.682 1.677 1.00 93.31 90 GLY A N 1
ATOM 628 C CA . GLY A 1 90 ? -8.275 -12.713 2.123 1.00 93.31 90 GLY A CA 1
ATOM 629 C C . GLY A 1 90 ? -9.016 -11.420 1.762 1.00 93.31 90 GLY A C 1
ATOM 630 O O . GLY A 1 90 ? -9.128 -11.075 0.589 1.00 93.31 90 GLY A O 1
ATOM 631 N N . ALA A 1 91 ? -9.520 -10.705 2.772 1.00 93.00 91 ALA A N 1
ATOM 632 C CA . ALA A 1 91 ? -10.222 -9.428 2.598 1.00 93.00 91 ALA A CA 1
ATOM 633 C C . ALA A 1 91 ? -9.289 -8.201 2.544 1.00 93.00 91 ALA A C 1
ATOM 635 O O . ALA A 1 91 ? -9.739 -7.104 2.198 1.00 93.00 91 ALA A O 1
ATOM 636 N N . THR A 1 92 ? -8.010 -8.365 2.899 1.00 95.69 92 THR A N 1
ATOM 637 C CA . THR A 1 92 ? -7.021 -7.285 2.883 1.00 95.69 92 THR A CA 1
ATOM 638 C C . THR A 1 92 ? -6.466 -7.110 1.476 1.00 95.69 92 THR A C 1
ATOM 640 O O . THR A 1 92 ? -6.024 -8.073 0.847 1.00 95.69 92 THR A O 1
ATOM 643 N N . THR A 1 93 ? -6.453 -5.868 0.995 1.00 96.06 93 THR A N 1
ATOM 644 C CA . THR A 1 93 ? -5.830 -5.499 -0.284 1.00 96.06 93 THR A CA 1
ATOM 645 C C . THR A 1 93 ? -4.795 -4.414 -0.051 1.00 96.06 93 THR A C 1
ATOM 647 O O . THR A 1 93 ? -5.074 -3.434 0.639 1.00 96.06 93 THR A O 1
ATOM 650 N N . VAL A 1 94 ? -3.616 -4.573 -0.644 1.00 96.94 94 VAL A N 1
ATOM 651 C CA . VAL A 1 94 ? -2.584 -3.537 -0.697 1.00 96.94 94 VAL A CA 1
ATOM 652 C C . VAL A 1 94 ? -2.384 -3.138 -2.146 1.00 96.94 94 VAL A C 1
ATOM 654 O O . VAL A 1 94 ? -2.168 -3.984 -3.014 1.00 96.94 94 VAL A O 1
ATOM 657 N N . GLN A 1 95 ? -2.466 -1.841 -2.394 1.00 95.69 95 GLN A N 1
ATOM 658 C CA . GLN A 1 95 ? -2.316 -1.234 -3.701 1.00 95.69 95 GLN A CA 1
ATOM 659 C C . GLN A 1 95 ? -1.164 -0.239 -3.658 1.00 95.69 95 GLN A C 1
ATOM 661 O O . GLN A 1 95 ? -1.103 0.591 -2.755 1.00 95.69 95 GLN A O 1
ATOM 666 N N . ILE A 1 96 ? -0.272 -0.291 -4.641 1.00 96.00 96 ILE A N 1
ATOM 667 C CA . ILE A 1 96 ? 0.732 0.751 -4.857 1.00 96.00 96 ILE A CA 1
ATOM 668 C C . ILE A 1 96 ? 0.452 1.385 -6.208 1.00 96.00 96 ILE A C 1
ATOM 670 O O . ILE A 1 96 ? 0.504 0.701 -7.225 1.00 96.00 96 ILE A O 1
ATOM 674 N N . ASN A 1 97 ? 0.174 2.684 -6.211 1.00 95.25 97 ASN A N 1
ATOM 675 C CA . ASN A 1 97 ? 0.022 3.484 -7.417 1.00 95.25 97 ASN A CA 1
ATOM 676 C C . ASN A 1 97 ? 1.302 4.269 -7.673 1.00 95.25 97 ASN A C 1
ATOM 678 O O . ASN A 1 97 ? 1.802 4.958 -6.785 1.00 95.25 97 ASN A O 1
ATOM 682 N N . PHE A 1 98 ? 1.786 4.210 -8.900 1.00 94.88 98 PHE A N 1
ATOM 683 C CA . PHE A 1 98 ? 2.865 5.022 -9.437 1.00 94.88 98 PHE A CA 1
ATOM 684 C C . PHE A 1 98 ? 2.277 6.089 -10.362 1.00 94.88 98 PHE A C 1
ATOM 686 O O . PHE A 1 98 ? 1.140 5.975 -10.823 1.00 94.88 98 PHE A O 1
ATOM 693 N N . PHE A 1 99 ? 3.039 7.138 -10.656 1.00 94.62 99 PHE A N 1
ATOM 694 C CA . PHE A 1 99 ? 2.613 8.145 -11.634 1.00 94.62 99 PHE A CA 1
ATOM 695 C C . PHE A 1 99 ? 2.556 7.585 -13.067 1.00 94.62 99 PHE A C 1
ATOM 697 O O . PHE A 1 99 ? 1.648 7.901 -13.828 1.00 94.62 99 PHE A O 1
ATOM 704 N N . ALA A 1 100 ? 3.508 6.721 -13.411 1.00 91.81 100 ALA A N 1
ATOM 705 C CA . ALA A 1 100 ? 3.640 6.042 -14.696 1.00 91.81 100 ALA A CA 1
ATOM 706 C C . ALA A 1 100 ? 4.078 4.584 -14.449 1.00 91.81 100 ALA A C 1
ATOM 708 O O . ALA A 1 100 ? 4.372 4.245 -13.297 1.00 91.81 100 ALA A O 1
ATOM 709 N N . PRO A 1 101 ? 4.122 3.708 -15.474 1.00 91.06 101 PRO A N 1
ATOM 710 C CA . PRO A 1 101 ? 4.671 2.365 -15.317 1.00 91.06 101 PRO A CA 1
ATOM 711 C C . PRO A 1 101 ? 6.045 2.410 -14.628 1.00 91.06 101 PRO A C 1
ATOM 713 O O . PRO A 1 101 ? 6.925 3.153 -15.077 1.00 91.06 101 PRO A O 1
ATOM 716 N N . PRO A 1 102 ? 6.226 1.687 -13.511 1.00 91.75 102 PRO A N 1
ATOM 717 C CA . PRO A 1 102 ? 7.393 1.867 -12.664 1.00 91.75 102 PRO A CA 1
ATOM 718 C C . PRO A 1 102 ? 8.659 1.314 -13.323 1.00 91.75 102 PRO A C 1
ATOM 720 O O . PRO A 1 102 ? 8.692 0.185 -13.810 1.00 91.75 102 PRO A O 1
ATOM 723 N N . THR A 1 103 ? 9.733 2.094 -13.274 1.00 92.38 103 THR A N 1
ATOM 724 C CA . THR A 1 103 ? 11.098 1.652 -13.584 1.00 92.38 103 THR A CA 1
ATOM 725 C C . THR A 1 103 ? 11.865 1.336 -12.304 1.00 92.38 103 THR A C 1
ATOM 727 O O . THR A 1 103 ? 11.491 1.792 -11.219 1.00 92.38 103 THR A O 1
ATOM 730 N N . ALA A 1 104 ? 12.971 0.596 -12.417 1.00 94.56 104 ALA A N 1
ATOM 731 C CA . ALA A 1 104 ? 13.866 0.365 -11.288 1.00 94.56 104 ALA A CA 1
ATOM 732 C C . ALA A 1 104 ? 14.338 1.693 -10.662 1.00 94.56 104 ALA A C 1
ATOM 734 O O . ALA A 1 104 ? 14.706 2.628 -11.377 1.00 94.56 104 ALA A O 1
ATOM 735 N N . GLY A 1 105 ? 14.315 1.775 -9.332 1.00 96.25 105 GLY A N 1
ATOM 736 C CA . GLY A 1 105 ? 14.644 2.993 -8.593 1.00 96.25 105 GLY A CA 1
ATOM 737 C C . GLY A 1 105 ? 13.899 3.114 -7.267 1.00 96.25 105 GLY A C 1
ATOM 738 O O . GLY A 1 105 ? 13.219 2.188 -6.830 1.00 96.25 105 GLY A O 1
ATOM 739 N N . SER A 1 106 ? 14.028 4.271 -6.624 1.00 97.38 106 SER A N 1
ATOM 740 C CA . SER A 1 106 ? 13.354 4.579 -5.359 1.00 97.38 106 SER A CA 1
ATOM 741 C C . SER A 1 106 ? 12.221 5.577 -5.571 1.00 97.38 106 SER A C 1
ATOM 743 O O . SER A 1 106 ? 12.380 6.556 -6.301 1.00 97.38 106 SER A O 1
ATOM 745 N N . TYR A 1 107 ? 11.099 5.342 -4.895 1.00 98.12 107 TYR A N 1
ATOM 746 C CA . TYR A 1 107 ? 9.895 6.161 -4.975 1.00 98.12 107 TYR A CA 1
ATOM 747 C C . TYR A 1 107 ? 9.518 6.644 -3.581 1.00 98.12 107 TYR A C 1
ATOM 749 O O . TYR A 1 107 ? 9.334 5.835 -2.669 1.00 98.12 107 TYR A O 1
ATOM 757 N N . ASN A 1 108 ? 9.377 7.957 -3.421 1.00 98.25 108 ASN A N 1
ATOM 758 C CA . ASN A 1 108 ? 8.860 8.542 -2.191 1.00 98.25 108 ASN A CA 1
ATOM 759 C C . ASN A 1 108 ? 7.361 8.272 -2.082 1.00 98.25 108 ASN A C 1
ATOM 761 O O . ASN A 1 108 ? 6.621 8.434 -3.053 1.00 98.25 108 ASN A O 1
ATOM 765 N N . LEU A 1 109 ? 6.913 7.885 -0.894 1.00 98.00 109 LEU A N 1
ATOM 766 C CA . LEU A 1 109 ? 5.501 7.686 -0.618 1.00 98.00 109 LEU A CA 1
ATOM 767 C C . LEU A 1 109 ? 4.823 8.968 -0.159 1.00 98.00 109 LEU A C 1
ATOM 769 O O . LEU A 1 109 ? 5.372 9.735 0.631 1.00 98.00 109 LEU A O 1
ATOM 773 N N . GLN A 1 110 ? 3.589 9.141 -0.615 1.00 95.12 110 GLN A N 1
ATOM 774 C CA . GLN A 1 110 ? 2.691 10.205 -0.184 1.00 95.12 110 GLN A CA 1
ATOM 775 C C . GLN A 1 110 ? 1.268 9.671 0.010 1.00 95.12 110 GLN A C 1
ATOM 777 O O . GLN A 1 110 ? 0.933 8.571 -0.434 1.00 95.12 110 GLN A O 1
ATOM 782 N N . SER A 1 111 ? 0.413 10.470 0.645 1.00 94.25 111 SER A N 1
ATOM 783 C CA . SER A 1 111 ? -0.970 10.085 0.952 1.00 94.25 111 SER A CA 1
ATOM 784 C C . SER A 1 111 ? -1.932 10.273 -0.219 1.00 94.25 111 SER A C 1
ATOM 786 O O . SER A 1 111 ? -2.954 9.593 -0.289 1.00 94.25 111 SER A O 1
ATOM 788 N N . GLY A 1 112 ? -1.609 11.170 -1.153 1.00 92.50 112 GLY A N 1
ATOM 789 C CA . GLY A 1 112 ? -2.421 11.486 -2.328 1.00 92.50 112 GLY A CA 1
ATOM 790 C C . GLY A 1 112 ? -1.962 10.801 -3.616 1.00 92.50 112 GLY A C 1
ATOM 791 O O . GLY A 1 112 ? -0.941 10.114 -3.659 1.00 92.50 112 GLY A O 1
ATOM 792 N N . THR A 1 113 ? -2.709 11.034 -4.693 1.00 93.19 113 THR A N 1
ATOM 793 C CA . THR A 1 113 ? -2.390 10.537 -6.039 1.00 93.19 113 THR A CA 1
ATOM 794 C C . THR A 1 113 ? -0.980 10.959 -6.468 1.00 93.19 113 THR A C 1
ATOM 796 O O . THR A 1 113 ? -0.689 12.157 -6.396 1.00 93.19 113 THR A O 1
ATOM 799 N N . PRO A 1 114 ? -0.111 10.027 -6.915 1.00 95.50 114 PRO A N 1
ATOM 800 C CA . PRO A 1 114 ? 1.249 10.321 -7.377 1.00 95.50 114 PRO A CA 1
ATOM 801 C C . PRO A 1 114 ? 1.307 11.493 -8.358 1.00 95.50 114 PRO A C 1
ATOM 803 O O . PRO A 1 114 ? 0.514 11.556 -9.293 1.00 95.50 114 PRO A O 1
ATOM 806 N N . THR A 1 115 ? 2.257 12.407 -8.162 1.00 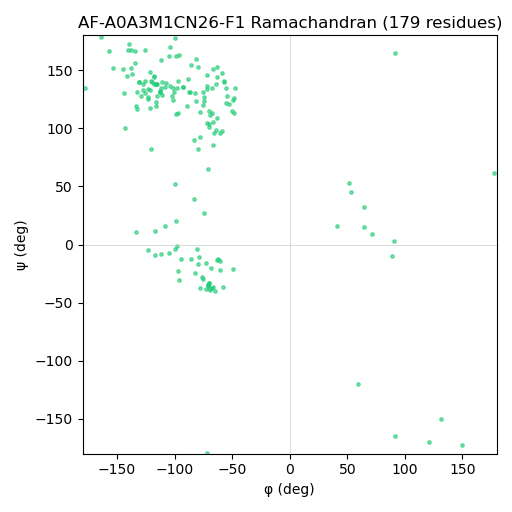95.31 115 THR A N 1
ATOM 807 C CA . THR A 1 115 ? 2.384 13.642 -8.963 1.00 95.31 115 THR A CA 1
ATOM 808 C C . THR A 1 115 ? 3.623 13.676 -9.858 1.00 95.31 115 THR A C 1
ATOM 810 O O . THR A 1 115 ? 3.765 14.589 -10.668 1.00 95.31 115 THR A O 1
ATOM 813 N N . SER A 1 116 ? 4.539 12.710 -9.723 1.00 96.00 116 SER A N 1
ATOM 814 C CA . SER A 1 116 ? 5.760 12.627 -10.531 1.00 96.00 116 SER A CA 1
ATOM 815 C C . SER A 1 116 ? 6.324 11.204 -10.584 1.00 96.00 116 SER A C 1
ATOM 817 O O . SER A 1 116 ? 5.966 10.354 -9.770 1.00 96.00 116 SER A O 1
ATOM 819 N N . ASN A 1 117 ? 7.257 10.960 -11.511 1.00 94.19 117 ASN A N 1
ATOM 820 C CA . ASN A 1 117 ? 7.892 9.652 -11.732 1.00 94.19 117 ASN A CA 1
ATOM 821 C C . ASN A 1 117 ? 8.699 9.108 -10.541 1.00 94.19 117 ASN A C 1
ATOM 823 O O . ASN A 1 117 ? 9.064 7.943 -10.564 1.00 94.19 117 ASN A O 1
ATOM 827 N N . SER A 1 118 ? 8.999 9.910 -9.518 1.00 95.25 118 SER A N 1
ATOM 828 C CA . SER A 1 118 ? 9.731 9.463 -8.318 1.00 95.25 118 SER A CA 1
ATOM 829 C C . SER A 1 118 ? 8.834 9.383 -7.084 1.00 95.25 118 SER A C 1
ATOM 831 O O . SER A 1 118 ? 9.320 9.356 -5.953 1.00 95.25 118 SER A O 1
ATOM 833 N N . VAL A 1 119 ? 7.516 9.384 -7.292 1.00 96.88 119 VAL A N 1
ATOM 834 C CA . VAL A 1 119 ? 6.511 9.363 -6.233 1.00 96.88 119 VAL A CA 1
ATOM 835 C C . VAL A 1 119 ? 5.548 8.205 -6.462 1.00 96.88 119 VAL A C 1
ATOM 837 O O . VAL A 1 119 ? 5.157 7.907 -7.592 1.00 96.88 119 VAL A O 1
ATOM 840 N N . ALA A 1 120 ? 5.159 7.562 -5.369 1.00 97.31 120 ALA A N 1
ATOM 841 C CA . ALA A 1 120 ? 4.146 6.525 -5.336 1.00 97.31 120 ALA A CA 1
ATOM 842 C C . ALA A 1 120 ? 3.173 6.767 -4.171 1.00 97.31 120 ALA A C 1
ATOM 844 O O . ALA A 1 120 ? 3.418 7.572 -3.272 1.00 97.31 120 ALA A O 1
ATOM 845 N N . GLN A 1 121 ? 2.056 6.056 -4.187 1.00 97.56 121 GLN A N 1
ATOM 846 C CA . GLN A 1 121 ? 1.058 6.056 -3.126 1.00 97.56 121 GLN A CA 1
ATOM 847 C C . GLN A 1 121 ? 0.760 4.610 -2.764 1.00 97.56 121 GLN A C 1
ATOM 849 O O . GLN A 1 121 ? 0.435 3.817 -3.646 1.00 97.56 121 GLN A O 1
ATOM 854 N N . MET A 1 122 ? 0.837 4.272 -1.482 1.00 98.12 122 MET A N 1
ATOM 855 C CA . MET A 1 122 ? 0.360 2.993 -0.973 1.00 98.12 122 MET A CA 1
ATOM 856 C C . MET A 1 122 ? -1.032 3.177 -0.376 1.00 98.12 122 MET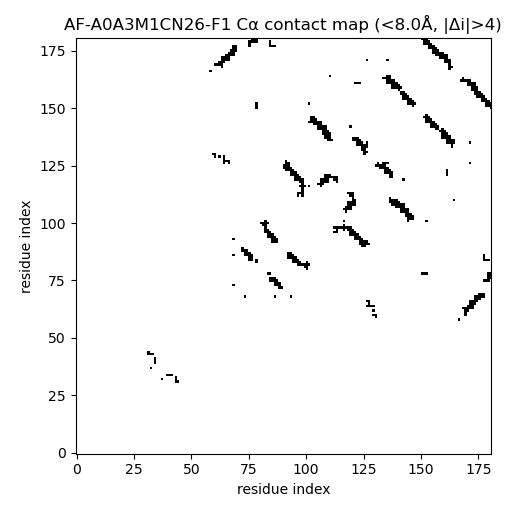 A C 1
ATOM 858 O O . MET A 1 122 ? -1.269 4.125 0.374 1.00 98.12 122 MET A O 1
ATOM 862 N N . ILE A 1 123 ? -1.936 2.259 -0.697 1.00 97.62 123 ILE A N 1
ATOM 863 C CA . ILE A 1 123 ? -3.287 2.191 -0.155 1.00 97.62 123 ILE A CA 1
ATOM 864 C C . ILE A 1 123 ? -3.498 0.799 0.436 1.00 97.62 123 ILE A C 1
ATOM 866 O O . ILE A 1 123 ? -3.236 -0.205 -0.226 1.00 97.62 123 ILE A O 1
ATOM 870 N N . VAL A 1 124 ? -3.984 0.730 1.673 1.00 97.69 124 VAL A N 1
ATOM 871 C CA . VAL A 1 124 ? -4.364 -0.519 2.338 1.00 97.69 124 VAL A CA 1
ATOM 872 C C . VAL A 1 124 ? -5.860 -0.506 2.609 1.00 97.69 124 VAL A C 1
ATOM 874 O O . VAL A 1 124 ? -6.373 0.367 3.309 1.00 97.69 124 VAL A O 1
ATOM 877 N N . TYR A 1 125 ? -6.552 -1.508 2.089 1.00 96.19 125 TYR A N 1
ATOM 878 C CA . TYR A 1 125 ? -7.965 -1.758 2.335 1.00 96.19 125 TYR A CA 1
ATOM 879 C C . TYR A 1 125 ? -8.106 -2.883 3.352 1.00 96.19 125 TYR A C 1
ATOM 881 O O . TYR A 1 125 ? -7.454 -3.920 3.209 1.00 96.19 125 TYR A O 1
ATOM 889 N N . ASN A 1 126 ? -8.986 -2.695 4.341 1.00 94.19 126 ASN A N 1
ATOM 890 C CA . ASN A 1 126 ? -9.306 -3.713 5.349 1.00 94.19 126 ASN A CA 1
ATOM 891 C C . ASN A 1 126 ? -8.044 -4.281 6.020 1.00 94.19 126 ASN A C 1
ATOM 893 O O . ASN A 1 126 ? -7.805 -5.491 6.009 1.00 94.19 126 ASN A O 1
ATOM 897 N N . ALA A 1 127 ? -7.194 -3.398 6.549 1.00 93.88 127 ALA A N 1
ATOM 898 C CA . ALA A 1 127 ? -5.994 -3.816 7.263 1.00 93.88 127 ALA A CA 1
ATOM 899 C C . ALA A 1 127 ? -6.356 -4.755 8.440 1.00 93.88 127 ALA A C 1
ATOM 901 O O . ALA A 1 127 ? -7.342 -4.504 9.137 1.00 93.88 127 ALA A O 1
ATOM 902 N N . PRO A 1 128 ? -5.575 -5.816 8.708 1.00 90.31 128 PRO A N 1
ATOM 903 C CA . PRO A 1 128 ? -5.820 -6.700 9.842 1.00 90.31 128 PRO A CA 1
ATOM 904 C C . PRO A 1 128 ? -5.836 -5.938 11.172 1.00 90.31 128 PRO A C 1
ATOM 906 O O . PRO A 1 128 ? -5.036 -5.025 11.400 1.00 90.31 128 PRO A O 1
ATOM 909 N N . GLY A 1 129 ? -6.764 -6.320 12.051 1.00 87.19 129 GLY A N 1
ATOM 910 C CA . GLY A 1 129 ? -6.969 -5.647 13.336 1.00 87.19 129 GLY A CA 1
ATOM 911 C C . GLY A 1 129 ? -7.596 -4.253 13.230 1.00 87.19 129 GLY A C 1
ATOM 912 O O . GLY A 1 129 ? -7.653 -3.556 14.237 1.00 87.19 129 GLY A O 1
ATOM 913 N N . GLN A 1 130 ? -8.064 -3.848 12.043 1.00 92.12 130 GLN A N 1
ATOM 914 C CA . GLN A 1 130 ? -8.792 -2.598 11.822 1.00 92.12 130 GLN A CA 1
ATOM 915 C C . GLN A 1 130 ? -10.258 -2.868 11.455 1.00 92.12 130 GLN A C 1
ATOM 917 O O . GLN A 1 130 ? -10.584 -3.964 10.987 1.00 92.12 130 GLN A O 1
ATOM 922 N N . PRO A 1 131 ? -11.157 -1.884 11.640 1.00 88.81 131 PRO A N 1
ATOM 923 C CA . PRO A 1 131 ? -12.536 -2.004 11.183 1.00 88.81 131 PRO A CA 1
ATOM 924 C C . PRO A 1 131 ? -12.616 -2.246 9.670 1.00 88.81 131 PRO A C 1
ATOM 926 O O . PRO A 1 131 ? -11.803 -1.741 8.891 1.00 88.81 131 PRO A O 1
ATOM 929 N N . SER A 1 132 ? -13.633 -2.995 9.248 1.00 88.50 132 SER A N 1
ATOM 930 C CA . SER A 1 132 ? -13.924 -3.225 7.831 1.00 88.50 132 SER A CA 1
ATOM 931 C C . SER A 1 132 ? -14.275 -1.925 7.106 1.00 88.50 132 SER A C 1
ATOM 933 O O . SER A 1 132 ? -14.833 -1.004 7.702 1.00 88.50 132 SER A O 1
ATOM 935 N N . SER A 1 133 ? -14.013 -1.884 5.801 1.00 88.25 133 SER A N 1
ATOM 936 C CA . SER A 1 133 ? -14.300 -0.753 4.908 1.00 88.25 133 SER A CA 1
ATOM 937 C C . SER A 1 133 ? -13.517 0.527 5.225 1.00 88.25 133 SER A C 1
ATOM 939 O O . SER A 1 133 ? -13.840 1.592 4.704 1.00 88.25 133 SER A O 1
ATOM 941 N N . VAL 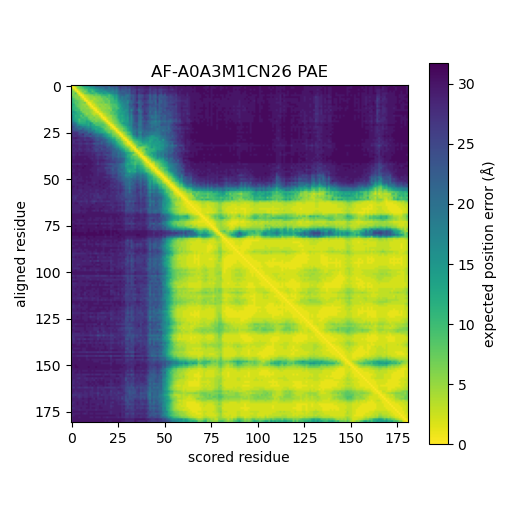A 1 134 ? -12.464 0.430 6.044 1.00 90.94 134 VAL A N 1
ATOM 942 C CA . VAL A 1 134 ? -11.523 1.526 6.296 1.00 90.94 134 VAL A CA 1
ATOM 943 C C . VAL A 1 134 ? -10.349 1.430 5.328 1.00 90.94 134 VAL A C 1
ATOM 945 O O . VAL A 1 134 ? -9.786 0.353 5.102 1.00 90.94 134 VAL A O 1
ATOM 948 N N . VAL A 1 135 ? -9.981 2.585 4.774 1.00 95.12 135 VAL A N 1
ATOM 949 C CA . VAL A 1 135 ? -8.884 2.740 3.820 1.00 95.12 135 VAL A CA 1
ATOM 950 C C . VAL A 1 135 ? -7.767 3.555 4.453 1.00 95.12 135 VAL A C 1
ATOM 952 O O . VAL A 1 135 ? -8.003 4.624 5.021 1.00 95.12 135 VAL A O 1
ATOM 955 N N . TRP A 1 136 ? -6.550 3.045 4.327 1.00 97.12 136 TRP A N 1
ATOM 956 C CA . TRP A 1 136 ? -5.340 3.637 4.873 1.00 97.12 136 TRP A CA 1
ATOM 957 C C . TRP A 1 136 ? -4.418 4.042 3.734 1.00 97.12 136 TRP A C 1
ATOM 959 O O . TRP A 1 136 ? -4.248 3.286 2.784 1.00 97.12 136 TRP A O 1
ATOM 969 N N . TYR A 1 137 ? -3.805 5.209 3.840 1.00 97.81 137 TYR A N 1
ATOM 970 C CA . TYR A 1 137 ? -2.926 5.781 2.829 1.00 97.81 137 TYR A CA 1
ATOM 971 C C . TYR A 1 137 ? -1.544 5.976 3.432 1.00 97.81 137 TYR A C 1
ATOM 973 O O . TYR A 1 137 ? -1.441 6.404 4.584 1.00 97.81 137 TYR A O 1
ATOM 981 N N . SER A 1 138 ? -0.484 5.700 2.674 1.00 97.88 138 SER A N 1
ATOM 982 C CA . SER A 1 138 ? 0.880 5.987 3.124 1.00 97.88 138 SER A CA 1
ATOM 983 C C . SER A 1 138 ? 1.027 7.452 3.511 1.00 97.88 138 SER A C 1
ATOM 985 O O . SER A 1 138 ? 0.829 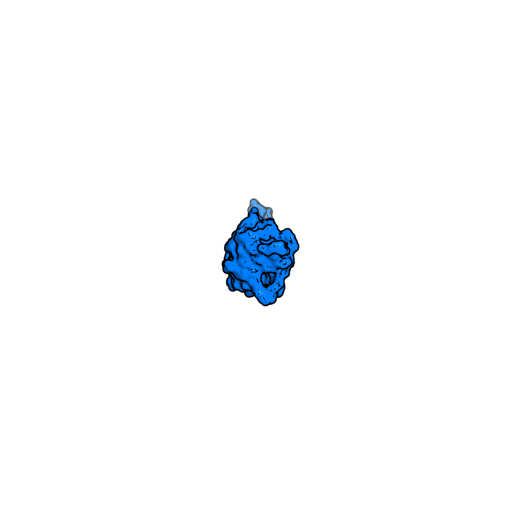8.333 2.681 1.00 97.88 138 SER A O 1
ATOM 987 N N . ALA A 1 139 ? 1.414 7.726 4.751 1.00 95.38 139 ALA A N 1
ATOM 988 C CA . ALA A 1 139 ? 1.704 9.083 5.192 1.00 95.38 139 ALA A CA 1
ATOM 989 C C . ALA A 1 139 ? 3.091 9.540 4.710 1.00 95.38 139 ALA A C 1
ATOM 991 O O . ALA A 1 139 ? 3.270 10.699 4.342 1.00 95.38 139 ALA A O 1
ATOM 992 N N . SER A 1 140 ? 4.067 8.628 4.708 1.00 94.88 140 SER A N 1
ATOM 993 C CA . SER A 1 140 ? 5.451 8.879 4.303 1.00 94.88 140 SER A CA 1
ATOM 994 C C . SER A 1 140 ? 6.199 7.564 4.048 1.00 94.88 140 SER A C 1
ATOM 996 O O . SER A 1 140 ? 5.646 6.477 4.216 1.00 94.88 140 SER A O 1
ATOM 998 N N . GLY A 1 141 ? 7.468 7.663 3.648 1.00 97.00 141 GLY A N 1
ATOM 999 C CA . GLY A 1 141 ? 8.377 6.530 3.481 1.00 97.00 141 GLY A CA 1
ATOM 1000 C C . GLY A 1 141 ? 8.906 6.407 2.058 1.00 97.00 141 GLY A C 1
ATOM 1001 O O . GLY A 1 141 ? 8.735 7.308 1.237 1.00 97.00 141 GLY A O 1
ATOM 1002 N N . MET A 1 142 ? 9.566 5.288 1.772 1.00 97.44 142 MET A N 1
ATOM 1003 C CA . MET A 1 142 ? 10.108 4.994 0.448 1.00 97.44 142 MET A CA 1
ATOM 1004 C C . MET A 1 142 ? 9.848 3.546 0.054 1.00 97.44 142 MET A C 1
ATOM 1006 O O . MET A 1 142 ? 9.882 2.642 0.889 1.00 97.44 142 MET A O 1
ATOM 1010 N N . ILE A 1 143 ? 9.650 3.343 -1.244 1.00 97.38 143 ILE A N 1
ATOM 1011 C CA . ILE A 1 143 ? 9.609 2.033 -1.889 1.00 97.38 143 ILE A CA 1
ATOM 1012 C C . ILE A 1 143 ? 10.838 1.911 -2.784 1.00 97.38 143 ILE A C 1
ATOM 1014 O O . ILE A 1 143 ? 11.142 2.836 -3.538 1.00 97.38 143 ILE A O 1
ATOM 1018 N N . SER A 1 144 ? 11.519 0.769 -2.738 1.00 97.69 144 SER A N 1
ATOM 1019 C CA . SER A 1 144 ? 12.551 0.413 -3.711 1.00 97.69 144 SER A CA 1
ATOM 1020 C C . SER A 1 144 ? 11.984 -0.568 -4.732 1.00 97.69 144 SER A C 1
ATOM 1022 O O . SER A 1 144 ? 11.449 -1.618 -4.370 1.00 97.69 144 SER A O 1
ATOM 1024 N N . VAL A 1 145 ? 12.080 -0.210 -6.008 1.00 96.38 145 VAL A N 1
ATOM 1025 C CA . VAL A 1 145 ? 11.580 -0.982 -7.142 1.00 96.38 145 VAL A CA 1
ATOM 1026 C C . VAL A 1 145 ? 12.746 -1.579 -7.919 1.00 96.38 145 VAL A C 1
ATOM 1028 O O . VAL A 1 145 ? 13.714 -0.893 -8.247 1.00 96.38 145 VAL A O 1
ATOM 1031 N N . THR A 1 146 ? 12.609 -2.849 -8.282 1.00 95.19 146 THR A N 1
ATOM 1032 C CA . THR A 1 146 ? 13.463 -3.532 -9.258 1.00 95.19 146 THR A CA 1
ATOM 1033 C C . THR A 1 146 ? 12.609 -4.062 -10.404 1.00 95.19 146 THR A C 1
ATOM 1035 O O . THR A 1 146 ? 11.441 -4.401 -10.210 1.00 95.19 146 THR A O 1
ATOM 1038 N N . THR A 1 147 ? 13.186 -4.112 -11.604 1.00 91.25 147 THR A N 1
ATOM 1039 C CA . THR A 1 147 ? 12.515 -4.595 -12.817 1.00 91.25 147 THR A CA 1
ATOM 1040 C C . THR A 1 147 ? 13.393 -5.608 -13.539 1.00 91.25 147 THR A C 1
ATOM 1042 O O . THR A 1 147 ? 14.604 -5.399 -13.635 1.00 91.25 147 THR A O 1
ATOM 1045 N N . THR A 1 148 ? 12.815 -6.683 -14.075 1.00 86.94 148 THR A N 1
ATOM 1046 C CA . THR A 1 148 ? 13.548 -7.644 -14.919 1.00 86.94 148 THR A CA 1
ATOM 1047 C C . THR A 1 148 ? 13.359 -7.333 -16.403 1.00 86.94 148 THR A C 1
ATOM 1049 O O . THR A 1 148 ? 12.425 -6.638 -16.795 1.00 86.94 148 THR A O 1
ATOM 1052 N N . THR A 1 149 ? 14.217 -7.890 -17.262 1.00 78.56 149 THR A N 1
ATOM 1053 C CA . THR A 1 149 ? 14.095 -7.768 -18.728 1.00 78.56 149 THR A CA 1
ATOM 1054 C C . THR A 1 149 ? 12.787 -8.363 -19.268 1.00 78.56 149 THR A C 1
ATOM 1056 O O . THR A 1 149 ? 12.343 -7.978 -20.342 1.00 78.56 149 THR A O 1
ATOM 1059 N N . ALA A 1 150 ? 12.155 -9.270 -18.513 1.00 78.25 150 ALA A N 1
ATOM 1060 C CA . ALA A 1 150 ? 10.848 -9.844 -18.832 1.00 78.25 150 ALA A CA 1
ATOM 1061 C C . ALA A 1 150 ? 9.666 -8.928 -18.453 1.00 78.25 150 ALA A C 1
ATOM 1063 O O . ALA A 1 150 ? 8.527 -9.273 -18.741 1.00 78.25 150 ALA A O 1
ATOM 1064 N N . GLY A 1 151 ? 9.922 -7.773 -17.825 1.00 78.81 151 GLY A N 1
ATOM 1065 C CA . GLY A 1 151 ? 8.888 -6.824 -17.401 1.00 78.81 151 GLY A CA 1
ATOM 1066 C C . GLY A 1 151 ? 8.355 -7.046 -15.983 1.00 78.81 151 GLY A C 1
ATOM 1067 O O . GLY A 1 151 ? 7.487 -6.294 -15.549 1.00 78.81 151 GLY A O 1
ATOM 1068 N N . ASN A 1 152 ? 8.889 -8.018 -15.233 1.00 86.94 152 ASN A N 1
ATOM 1069 C CA . ASN A 1 152 ? 8.467 -8.262 -13.852 1.00 86.94 152 ASN A CA 1
ATOM 1070 C C . ASN A 1 152 ? 8.900 -7.089 -12.975 1.00 86.94 152 ASN A C 1
ATOM 1072 O O . ASN A 1 152 ? 10.066 -6.686 -13.025 1.00 86.94 152 ASN A O 1
ATOM 1076 N N . VAL A 1 153 ? 8.004 -6.600 -12.123 1.00 91.56 153 VAL A N 1
ATOM 1077 C CA . VAL A 1 153 ? 8.284 -5.512 -11.179 1.00 91.56 153 VAL A CA 1
ATOM 1078 C C . VAL A 1 153 ? 8.233 -6.066 -9.764 1.00 91.56 153 VAL A C 1
ATOM 1080 O O . VAL A 1 153 ? 7.284 -6.750 -9.384 1.00 91.56 153 VAL A O 1
ATOM 1083 N N . THR A 1 154 ? 9.247 -5.755 -8.963 1.00 93.69 154 THR A N 1
ATOM 1084 C CA . THR A 1 154 ? 9.264 -6.049 -7.527 1.00 93.69 154 THR A CA 1
ATOM 1085 C C . THR A 1 154 ? 9.432 -4.758 -6.748 1.00 93.69 154 THR A C 1
ATOM 1087 O O . THR A 1 154 ? 10.457 -4.090 -6.873 1.00 93.69 154 THR A O 1
ATOM 1090 N N . ALA A 1 155 ? 8.438 -4.423 -5.932 1.00 95.31 155 ALA A N 1
ATOM 1091 C CA . ALA A 1 155 ? 8.458 -3.303 -5.005 1.00 95.31 155 ALA A CA 1
ATOM 1092 C C . ALA A 1 155 ? 8.724 -3.812 -3.585 1.00 95.31 155 ALA A C 1
ATOM 1094 O O . ALA A 1 155 ? 8.029 -4.704 -3.104 1.00 95.31 155 ALA A O 1
ATOM 1095 N N . THR A 1 156 ? 9.710 -3.233 -2.909 1.00 97.62 156 THR A N 1
ATOM 1096 C CA . THR A 1 156 ? 10.084 -3.554 -1.526 1.00 97.62 156 THR A CA 1
ATOM 1097 C C . THR A 1 156 ? 9.956 -2.319 -0.651 1.00 97.62 156 THR A C 1
ATOM 1099 O O . THR A 1 156 ? 10.259 -1.203 -1.077 1.00 97.62 156 THR A O 1
ATOM 1102 N N . PHE A 1 157 ? 9.469 -2.507 0.568 1.00 97.81 157 PHE A N 1
ATOM 1103 C CA . PHE A 1 157 ? 9.174 -1.417 1.489 1.00 97.81 157 PHE A CA 1
ATOM 1104 C C . PHE A 1 157 ? 9.266 -1.893 2.935 1.00 97.81 157 PHE A C 1
ATOM 1106 O O . PHE A 1 157 ? 9.064 -3.067 3.240 1.00 97.81 157 PHE A O 1
ATOM 1113 N N . ASN A 1 158 ? 9.592 -0.980 3.843 1.00 98.00 158 ASN A N 1
ATOM 1114 C CA . ASN A 1 158 ? 9.802 -1.310 5.245 1.00 98.00 158 ASN A CA 1
ATOM 1115 C C . ASN A 1 158 ? 9.303 -0.182 6.143 1.00 98.00 158 ASN A C 1
ATOM 1117 O O . ASN A 1 158 ? 9.676 0.973 5.946 1.00 98.00 158 ASN A O 1
ATOM 1121 N N . ASN A 1 159 ? 8.511 -0.542 7.149 1.00 97.56 159 ASN A N 1
ATOM 1122 C CA . ASN A 1 159 ? 7.980 0.340 8.178 1.00 97.56 159 ASN A CA 1
ATOM 1123 C C . ASN A 1 159 ? 7.258 1.570 7.612 1.00 97.56 159 ASN A C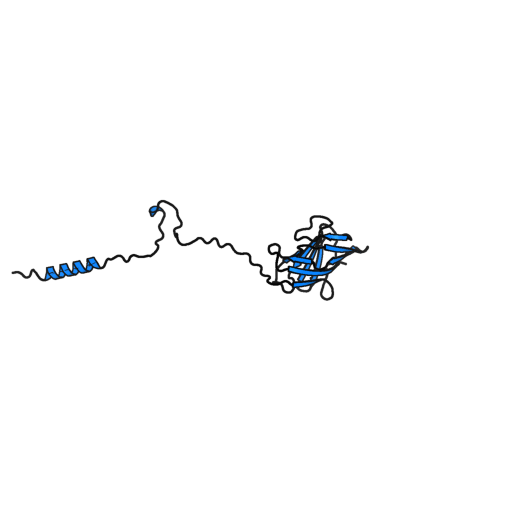 1
ATOM 1125 O O . ASN A 1 159 ? 7.465 2.687 8.080 1.00 97.56 159 ASN A O 1
ATOM 1129 N N . ILE A 1 160 ? 6.408 1.364 6.605 1.00 98.25 160 ILE A N 1
ATOM 1130 C CA . ILE A 1 160 ? 5.613 2.423 5.984 1.00 98.25 160 ILE A CA 1
ATOM 1131 C C . ILE A 1 160 ? 4.412 2.750 6.877 1.00 98.25 160 ILE A C 1
ATOM 1133 O O . ILE A 1 160 ? 3.529 1.901 7.027 1.00 98.25 160 ILE A O 1
ATOM 1137 N N . PRO A 1 161 ? 4.326 3.956 7.461 1.00 97.69 161 PRO A N 1
ATOM 1138 C CA . PRO A 1 161 ? 3.156 4.352 8.227 1.00 97.69 161 PRO A CA 1
ATOM 1139 C C . PRO A 1 161 ? 1.996 4.678 7.283 1.00 97.69 161 PRO A C 1
ATOM 1141 O O . PRO A 1 161 ? 2.111 5.557 6.427 1.00 97.69 161 PRO A O 1
ATOM 1144 N N . CYS A 1 162 ? 0.861 4.005 7.458 1.00 97.50 162 CYS A N 1
ATOM 1145 C CA . CYS A 1 162 ? -0.378 4.304 6.748 1.00 97.50 162 CYS A CA 1
ATOM 1146 C C . CYS A 1 162 ? -1.442 4.837 7.715 1.00 97.50 162 CYS A C 1
ATOM 1148 O O . CYS A 1 162 ? -1.689 4.241 8.765 1.00 97.50 162 CYS A O 1
ATOM 1150 N N . THR A 1 163 ? -2.086 5.946 7.352 1.00 95.81 163 THR A N 1
ATOM 1151 C CA . THR A 1 163 ? -3.102 6.640 8.161 1.00 95.81 163 THR A CA 1
ATOM 1152 C C . THR A 1 163 ? -4.395 6.816 7.373 1.00 95.81 163 THR A C 1
ATOM 1154 O O . THR A 1 163 ? -4.432 6.637 6.156 1.00 95.81 163 THR A O 1
ATOM 1157 N N . GLN A 1 164 ? -5.478 7.195 8.043 1.00 93.38 164 GLN A N 1
ATOM 1158 C CA . GLN A 1 164 ? -6.684 7.636 7.342 1.00 93.38 164 GLN A CA 1
ATOM 1159 C C . GLN A 1 164 ? -6.507 9.093 6.897 1.00 93.38 164 GLN A C 1
ATOM 1161 O O . GLN A 1 164 ? -5.786 9.856 7.537 1.00 93.38 164 GLN A O 1
ATOM 1166 N N . MET A 1 165 ? -7.177 9.516 5.819 1.00 87.38 165 MET A N 1
ATOM 1167 C CA . MET A 1 165 ? -7.025 10.889 5.301 1.00 87.38 165 MET A CA 1
ATOM 1168 C C . MET A 1 165 ? -7.380 11.968 6.331 1.00 87.38 165 MET A C 1
ATOM 1170 O O . MET A 1 165 ? -6.754 13.021 6.360 1.00 87.38 165 MET A O 1
ATOM 1174 N N . GLN A 1 166 ? -8.388 11.709 7.165 1.00 88.25 166 GLN A N 1
ATOM 1175 C CA . GLN A 1 166 ? -8.884 12.663 8.160 1.00 88.25 166 GLN A CA 1
ATOM 1176 C C . GLN A 1 166 ? -8.262 12.469 9.547 1.00 88.25 166 GLN A C 1
ATOM 1178 O O . GLN A 1 166 ? -8.407 13.342 10.400 1.00 88.25 166 GLN A O 1
ATOM 1183 N N . PHE A 1 167 ? -7.570 11.348 9.784 1.00 88.56 167 PHE A N 1
ATOM 1184 C CA . PHE A 1 167 ? -7.079 10.980 11.108 1.00 88.56 167 PHE A CA 1
ATOM 1185 C C . PHE A 1 167 ? -5.616 10.525 11.053 1.00 88.56 167 PHE A C 1
ATOM 1187 O O . PHE A 1 167 ? -5.323 9.505 10.427 1.00 88.56 167 PHE A O 1
ATOM 1194 N N . PRO A 1 168 ? -4.699 11.222 11.751 1.00 87.25 168 PRO A N 1
ATOM 1195 C CA . PRO A 1 168 ? -3.289 10.835 11.800 1.00 87.25 168 PRO A CA 1
ATOM 1196 C C . PRO A 1 168 ? -3.033 9.589 12.662 1.00 87.25 168 PRO A C 1
ATOM 1198 O O . PRO A 1 168 ? -1.968 8.989 12.558 1.00 87.25 168 PRO A O 1
ATOM 1201 N N . PHE A 1 169 ? -3.995 9.200 13.506 1.00 89.19 169 PHE A N 1
ATOM 1202 C CA . PHE A 1 169 ? -3.925 8.019 14.362 1.00 89.19 169 PHE A CA 1
ATOM 1203 C C . PHE A 1 169 ? -5.256 7.255 14.371 1.00 89.19 169 PHE A C 1
ATOM 1205 O O . PHE A 1 169 ? -6.307 7.890 14.231 1.00 89.19 169 PHE A O 1
ATOM 1212 N N . PRO A 1 170 ? -5.228 5.929 14.602 1.00 92.25 170 PRO A N 1
ATOM 1213 C CA . PRO A 1 170 ? -4.025 5.101 14.750 1.00 92.25 170 PRO A CA 1
ATOM 1214 C C . PRO A 1 170 ? -3.291 4.898 13.411 1.00 92.25 170 PRO A C 1
ATOM 1216 O O . PRO A 1 170 ? -3.689 5.462 12.397 1.00 92.25 170 PRO A O 1
ATOM 1219 N N . VAL A 1 171 ? -2.190 4.150 13.414 1.00 94.94 171 VAL A N 1
ATOM 1220 C CA . VAL A 1 171 ? -1.346 3.887 12.238 1.00 94.94 171 VAL A CA 1
ATOM 1221 C C . VAL A 1 171 ? -1.325 2.392 11.932 1.00 94.94 171 VAL A C 1
ATOM 1223 O O . VAL A 1 171 ? -1.175 1.566 12.837 1.00 94.94 171 VAL A O 1
ATOM 1226 N N . VAL A 1 172 ? -1.418 2.049 10.648 1.00 97.31 172 VAL A N 1
ATOM 1227 C CA . VAL A 1 172 ? -1.082 0.718 10.132 1.00 97.31 172 VAL A CA 1
ATOM 1228 C C . VAL A 1 172 ? 0.341 0.766 9.585 1.00 97.31 172 VAL A C 1
ATOM 1230 O O . VAL A 1 172 ? 0.595 1.445 8.592 1.00 97.31 172 VAL A O 1
ATOM 1233 N N . THR A 1 173 ? 1.276 0.064 10.219 1.00 97.75 173 THR A N 1
ATOM 1234 C CA . THR A 1 173 ? 2.669 -0.003 9.755 1.00 97.75 173 THR A CA 1
ATOM 1235 C C . THR A 1 173 ? 2.837 -1.164 8.784 1.00 97.75 173 THR A C 1
ATOM 1237 O O . THR A 1 173 ? 2.631 -2.320 9.158 1.00 97.75 173 THR A O 1
ATOM 1240 N N . VAL A 1 174 ? 3.224 -0.863 7.546 1.00 98.12 174 VAL A N 1
ATOM 1241 C CA . VAL A 1 174 ? 3.299 -1.831 6.449 1.00 98.12 174 VAL A CA 1
ATOM 1242 C C . VAL A 1 174 ? 4.752 -2.103 6.061 1.00 98.12 174 VAL A C 1
ATOM 1244 O O . VAL A 1 174 ? 5.516 -1.180 5.782 1.00 98.12 174 VAL A O 1
ATOM 1247 N N . SER A 1 175 ? 5.125 -3.376 5.995 1.00 98.00 175 SER A N 1
ATOM 1248 C CA . SER A 1 175 ? 6.451 -3.835 5.564 1.00 98.00 175 SER A CA 1
ATOM 1249 C C . SER A 1 175 ? 6.310 -4.999 4.593 1.00 98.00 175 SER A C 1
ATOM 1251 O O . SER A 1 175 ? 5.306 -5.705 4.631 1.00 98.00 175 SER A O 1
ATOM 1253 N N . GLY A 1 176 ? 7.307 -5.228 3.742 1.00 96.94 176 GLY A N 1
ATOM 1254 C CA . GLY A 1 176 ? 7.378 -6.419 2.905 1.00 96.94 176 GLY A CA 1
ATOM 1255 C C . GLY A 1 176 ? 7.669 -6.144 1.435 1.00 96.94 176 GLY A C 1
ATOM 1256 O O . GLY A 1 176 ? 8.390 -5.204 1.090 1.00 96.94 176 GLY A O 1
ATOM 1257 N N . ALA A 1 177 ? 7.149 -7.017 0.575 1.00 95.12 177 ALA A N 1
ATOM 1258 C CA . ALA A 1 177 ? 7.390 -6.961 -0.859 1.00 95.12 177 ALA A CA 1
ATOM 1259 C C . ALA A 1 177 ? 6.143 -7.324 -1.669 1.00 95.12 177 ALA A C 1
ATOM 1261 O O . ALA A 1 177 ? 5.360 -8.196 -1.291 1.00 95.12 177 ALA A O 1
ATOM 1262 N N . MET A 1 178 ? 5.995 -6.667 -2.815 1.00 93.31 178 MET A N 1
ATOM 1263 C CA . MET A 1 178 ? 4.977 -6.957 -3.817 1.00 93.31 178 MET A CA 1
ATOM 1264 C C . MET A 1 178 ? 5.660 -7.239 -5.143 1.00 93.31 178 MET A C 1
ATOM 1266 O O . MET A 1 178 ? 6.462 -6.433 -5.614 1.00 93.31 178 MET A O 1
ATOM 1270 N N . THR A 1 179 ? 5.337 -8.378 -5.742 1.00 89.44 179 THR A N 1
ATOM 1271 C CA . THR A 1 179 ? 5.853 -8.770 -7.053 1.00 89.44 179 THR A CA 1
ATOM 1272 C C . THR A 1 179 ? 4.710 -8.857 -8.032 1.00 89.44 179 THR A C 1
ATOM 1274 O O . THR A 1 179 ? 3.686 -9.443 -7.703 1.00 89.44 179 THR A O 1
ATOM 1277 N N . CYS A 1 180 ? 4.904 -8.375 -9.243 1.00 82.94 180 CYS A N 1
ATOM 1278 C CA . CYS A 1 180 ? 4.054 -8.743 -10.359 1.00 82.94 180 CYS A CA 1
ATOM 1279 C C . CYS A 1 180 ? 4.900 -9.459 -11.410 1.00 82.94 180 CYS A C 1
ATOM 1281 O O . CYS A 1 180 ? 6.083 -9.151 -11.601 1.00 82.94 180 CYS A O 1
ATOM 1283 N N . ILE A 1 181 ? 4.272 -10.440 -12.045 1.00 73.38 181 ILE A N 1
ATOM 1284 C CA . ILE A 1 181 ? 4.827 -11.266 -13.116 1.00 73.38 181 ILE A CA 1
ATOM 1285 C C . ILE A 1 181 ? 3.999 -10.991 -14.370 1.00 73.38 181 ILE A C 1
ATOM 1287 O O . ILE A 1 181 ? 2.790 -10.678 -14.208 1.00 73.38 181 ILE A O 1
#

Nearest PDB structures (foldseek):
  7mus-assembly1_AH  TM=3.923E-01  e=2.866E+00  Legionella pneumophila
  7muy-assembly1_XH  TM=3.443E-01  e=4.227E+00  Legionella pneumophila

Secondary structure (DSSP, 8-state):
----SHHHHHHHHHHHHHHTS-------------TTTTTS---S-TT------------S--S-EEEEESSTT-EE----SSSEEEEEETTEEEEEEESSSPPSEEEEE-SSS--STTEEEEEEES-TTS-TT-EEEE-S-EEEEEE-TT--EEEEEEEEEEE-SS---S-EEEEEEEEE-

Radius of gyration: 38.14 Å; Cα contacts (8 Å, |Δi|>4): 340; chains: 1; bounding box: 110×60×75 Å

pLDDT: mean 79.76, std 19.05, range [42.47, 98.25]

Sequence (181 aa):
MRKLNILYLTAVVSAGIIMTTCNKSKDNSIAPGYRDEVGGGGNPNPNSVTTTGTSTVTNPATSNSTLNVGGAGWSFASCGAGNTLLAFNGATTVQINFFAPPTAGSYNLQSGTPTSNSVAQMIVYNAPGQPSSVVWYSASGMISVTTTTAGNVTATFNNIPCTQMQFPFPVVTVSGAMTCI

Foldseek 3Di:
DPPDPPVVVVVVVVVVVVVPPPPPDPPPDLQQDDCVPPPDPDDSCPPPDPPPPPPDDDFQWDAEAEAEFDDPQKDWAAPPQAQKTWIDRPQKIKMKGAPGLAEFDKAKEDQDHHDDNRHIKIKIAPPPPGDHRAIWIFHIFMWGWHADPVGKIKIFGFQGWTHGPVDSDDTYGYGYMTIHD

Mean predicted aligned error: 15.25 Å

Solvent-accessible surface area (backbone atoms only — not comparable to full-atom values): 10481 Å² total; per-residue (Å²): 142,83,94,72,67,65,69,59,57,54,52,54,55,56,56,55,59,63,70,69,68,72,68,74,72,84,70,89,65,86,73,66,65,59,54,90,78,71,83,52,92,64,70,56,50,87,82,60,73,82,70,78,76,74,79,75,87,72,76,84,49,87,56,64,36,71,44,78,42,55,65,90,72,51,47,56,48,63,60,72,91,46,34,59,49,43,38,35,43,90,80,26,37,41,36,39,37,37,53,44,61,79,65,62,47,66,25,41,33,29,61,55,84,41,86,40,89,54,25,22,18,40,39,36,35,28,48,69,93,48,53,79,90,41,61,28,22,17,64,38,54,57,35,43,31,44,60,48,99,87,69,30,40,38,42,36,37,65,73,27,41,18,20,38,96,92,32,86,62,42,37,40,34,34,29,40,43,50,58,26,92